Protein AF-A0A9P3IHR1-F1 (afdb_monomer_lite)

Sequence (234 aa):
MVLMEQFLARFGSWDVMPMRKFPIGPSTGELAAEKDVFLVVRVPEEGQYGFMLCYKEHNQDNVTFDPELLFPINAITRLAHAIAGAMGGQQQFDYVHVRRGDKLNATRWPHLDHDTRPEALLQKLPALIPPGSTLYIASNEGDPRFFDPLKATYTVHREDDFAALWGEGSAWEAEMRGVAAAVSVAQGTRVDFDSEMRVLVDYSLKKLARRTVETFYDLTNDPKDGVVLPEGKQ

pLDDT: mean 73.26, std 23.1, range [31.41, 98.69]

Secondary structure (DSSP, 8-state):
---HHHHHTTT----------------SSTHHHHEEEEEEEEEEETTEEEEEEEEEETT-SSPEEEEEEEEEHHHHHHHHHHHHHHTTSTTSSEEEEE--GGG--TTT-TTHHHHTSHHHHHHHHHHHS-TT-EEEEEE--S-TTTTGGGGGTSEEE-GGGGHHHHSTTSHHHHHHHHHHHHTT--TT------HHHHHHHHHHHHHHSS-EEEIIIII-SS-TT-PPPPTT--

Radius of gyration: 19.58 Å; chains: 1; bounding box: 52×35×52 Å

Structure (mmCIF, N/CA/C/O backbone):
data_AF-A0A9P3IHR1-F1
#
_entry.id   AF-A0A9P3IHR1-F1
#
loop_
_atom_site.group_PDB
_atom_site.id
_atom_site.type_symbol
_atom_site.label_atom_id
_atom_site.label_alt_id
_atom_site.label_comp_id
_atom_site.label_asym_id
_atom_site.label_entity_id
_atom_site.label_seq_id
_atom_site.pdbx_PDB_ins_code
_atom_site.Cartn_x
_atom_site.Cartn_y
_atom_site.Cartn_z
_atom_site.occupancy
_atom_site.B_iso_or_equiv
_atom_site.auth_seq_id
_atom_site.auth_comp_id
_atom_site.auth_asym_id
_atom_site.auth_atom_id
_atom_site.pdbx_PDB_model_num
ATOM 1 N N . MET A 1 1 ? 33.681 6.223 -9.715 1.00 38.25 1 MET A N 1
ATOM 2 C CA . MET A 1 1 ? 32.936 7.195 -8.892 1.00 38.25 1 MET A CA 1
ATOM 3 C C . MET A 1 1 ? 32.794 8.472 -9.710 1.00 38.25 1 MET A C 1
ATOM 5 O O . MET A 1 1 ? 33.796 9.134 -9.945 1.00 38.25 1 MET A O 1
ATOM 9 N N . VAL A 1 2 ? 31.612 8.734 -10.270 1.00 38.84 2 VAL A N 1
ATOM 10 C CA . VAL A 1 2 ? 31.346 9.943 -11.072 1.00 38.84 2 VAL A CA 1
ATOM 11 C C . VAL A 1 2 ? 30.627 10.933 -10.161 1.00 38.84 2 VAL A C 1
ATOM 13 O O . VAL A 1 2 ? 29.663 10.552 -9.505 1.00 38.84 2 VAL A O 1
ATOM 16 N N . LEU A 1 3 ? 31.114 12.172 -10.077 1.00 44.66 3 LEU A N 1
ATOM 17 C CA . LEU A 1 3 ? 30.463 13.233 -9.302 1.00 44.66 3 LEU A CA 1
ATOM 18 C C . LEU A 1 3 ? 29.063 13.502 -9.869 1.00 44.66 3 LEU A C 1
ATOM 20 O O . LEU A 1 3 ? 28.898 13.512 -11.089 1.00 44.66 3 LEU A O 1
ATOM 24 N N . MET A 1 4 ? 28.076 13.759 -9.003 1.00 42.03 4 MET A N 1
ATOM 25 C CA . MET A 1 4 ? 26.691 14.033 -9.411 1.00 42.03 4 MET A CA 1
ATOM 26 C C . MET A 1 4 ? 26.637 15.107 -10.506 1.00 42.03 4 MET A C 1
ATOM 28 O O . MET A 1 4 ? 26.021 14.890 -11.538 1.00 42.03 4 MET A O 1
ATOM 32 N N . GLU A 1 5 ? 27.405 16.188 -10.383 1.00 45.66 5 GLU A N 1
ATOM 33 C CA . GLU A 1 5 ? 27.502 17.229 -11.417 1.00 45.66 5 GLU A CA 1
ATOM 34 C C . GLU A 1 5 ? 28.020 16.715 -12.777 1.00 45.66 5 GLU A C 1
ATOM 36 O O . GLU A 1 5 ? 27.497 17.098 -13.821 1.00 45.66 5 GLU A O 1
ATOM 41 N N . GLN A 1 6 ? 29.001 15.803 -12.790 1.00 45.59 6 GLN A N 1
ATOM 42 C CA . GLN A 1 6 ? 29.575 15.224 -14.015 1.00 45.59 6 GLN A CA 1
ATOM 43 C C . GLN A 1 6 ? 28.647 14.199 -14.678 1.00 45.59 6 GLN A C 1
ATOM 45 O O . GLN A 1 6 ? 28.637 14.071 -15.903 1.00 45.59 6 GLN A O 1
ATOM 50 N N . PHE A 1 7 ? 27.872 13.462 -13.881 1.00 44.16 7 PHE A N 1
ATOM 51 C CA . PHE A 1 7 ? 26.844 12.558 -14.384 1.00 44.16 7 PHE A CA 1
ATOM 52 C C . PHE A 1 7 ? 25.657 13.355 -14.939 1.00 44.16 7 PHE A C 1
ATOM 54 O O . PHE A 1 7 ? 25.282 13.163 -16.093 1.00 44.16 7 PHE A O 1
ATOM 61 N N . LEU A 1 8 ? 25.130 14.315 -14.170 1.00 45.03 8 LEU A N 1
ATOM 62 C CA . LEU A 1 8 ? 24.004 15.169 -14.562 1.00 45.03 8 LEU A CA 1
ATOM 63 C C . LEU A 1 8 ? 24.310 15.973 -15.839 1.00 45.03 8 LEU A C 1
ATOM 65 O O . LEU A 1 8 ? 23.448 16.061 -16.715 1.00 45.03 8 LEU A O 1
ATOM 69 N N . ALA A 1 9 ? 25.552 16.447 -16.010 1.00 49.62 9 ALA A N 1
ATOM 70 C CA . ALA A 1 9 ? 26.016 17.136 -17.221 1.00 49.62 9 ALA A CA 1
ATOM 71 C C . ALA A 1 9 ? 25.873 16.305 -18.512 1.00 49.62 9 ALA A C 1
ATOM 73 O O . ALA A 1 9 ? 25.839 16.865 -19.606 1.00 49.62 9 ALA A O 1
ATOM 74 N N . ARG A 1 10 ? 25.769 14.974 -18.403 1.00 41.72 10 ARG A N 1
ATOM 75 C CA . ARG A 1 10 ? 25.621 14.050 -19.536 1.00 41.72 10 ARG A CA 1
ATOM 76 C C . ARG A 1 10 ? 24.162 13.845 -19.970 1.00 41.72 10 ARG A C 1
ATOM 78 O O . ARG A 1 10 ? 23.940 13.308 -21.051 1.00 41.72 10 ARG A O 1
ATOM 85 N N . PHE A 1 11 ? 23.186 14.270 -19.157 1.00 40.28 11 PHE A N 1
ATOM 86 C CA . PHE A 1 11 ? 21.762 13.931 -19.323 1.00 40.28 11 PHE A CA 1
ATOM 87 C C . PHE A 1 11 ? 20.792 15.134 -19.359 1.00 40.28 11 PHE A C 1
ATOM 89 O O . PHE A 1 11 ? 19.578 14.924 -19.414 1.00 40.28 11 PHE A O 1
ATOM 96 N N . GLY A 1 12 ? 21.297 16.375 -19.397 1.00 46.78 12 GLY A N 1
ATOM 97 C CA . GLY A 1 12 ? 20.495 17.596 -19.598 1.00 46.78 12 GLY A CA 1
ATOM 98 C C . GLY A 1 12 ? 20.100 18.322 -18.304 1.00 46.78 12 GLY A C 1
ATOM 99 O O . GLY A 1 12 ? 20.796 18.216 -17.299 1.00 46.78 12 GLY A O 1
ATOM 100 N N . SER A 1 13 ? 19.015 19.104 -18.331 1.00 43.47 13 SER A N 1
ATOM 101 C CA . SER A 1 13 ? 18.508 19.872 -17.180 1.00 43.47 13 SER A CA 1
ATOM 102 C C . SER A 1 13 ? 17.693 18.988 -16.229 1.00 43.47 13 SER A C 1
ATOM 104 O O . SER A 1 13 ? 16.729 18.354 -16.652 1.00 43.47 13 SER A O 1
ATOM 106 N N . TRP A 1 14 ? 18.069 18.959 -14.949 1.00 45.34 14 TRP A N 1
ATOM 107 C CA . TRP A 1 14 ? 17.388 18.200 -13.896 1.00 45.34 14 TRP A CA 1
ATOM 108 C C . TRP A 1 14 ? 16.735 19.145 -12.889 1.00 45.34 14 TRP A C 1
ATOM 110 O O . TRP A 1 14 ? 17.403 20.050 -12.391 1.00 45.34 14 TRP A O 1
ATOM 120 N N . ASP A 1 15 ? 15.488 18.862 -12.515 1.00 41.25 15 ASP A N 1
ATOM 121 C CA . ASP A 1 15 ? 14.891 19.386 -11.288 1.00 41.25 15 ASP A CA 1
ATOM 122 C C . ASP A 1 15 ? 15.100 18.361 -10.172 1.00 41.25 15 ASP A C 1
ATOM 124 O O . ASP A 1 15 ? 14.439 17.322 -10.107 1.00 41.25 15 ASP A O 1
ATOM 128 N N . VAL A 1 16 ? 16.043 18.638 -9.273 1.00 40.88 16 VAL A N 1
ATOM 129 C CA . VAL A 1 16 ? 16.202 17.842 -8.055 1.00 40.88 16 VAL A CA 1
ATOM 130 C C . VAL A 1 16 ? 15.069 18.228 -7.113 1.00 40.88 16 VAL A C 1
ATOM 132 O O . VAL A 1 16 ? 15.154 19.230 -6.406 1.00 40.88 16 VAL A O 1
ATOM 135 N N . MET A 1 17 ? 13.988 17.450 -7.094 1.00 34.31 17 MET A N 1
ATOM 136 C CA . MET A 1 17 ? 12.998 17.592 -6.030 1.00 34.31 17 MET A CA 1
ATOM 137 C C . MET A 1 17 ? 13.620 17.100 -4.717 1.00 34.31 17 MET A C 1
ATOM 139 O O . MET A 1 17 ? 13.993 15.927 -4.635 1.00 34.31 17 MET A O 1
ATOM 143 N N . PRO A 1 18 ? 13.719 17.938 -3.667 1.00 31.41 18 PRO A N 1
ATOM 144 C CA . PRO A 1 18 ? 14.078 17.464 -2.343 1.00 31.41 18 PRO A CA 1
ATOM 145 C C . PRO A 1 18 ? 12.907 16.640 -1.803 1.00 31.41 18 PRO A C 1
ATOM 147 O O . PRO A 1 18 ? 12.016 17.139 -1.117 1.00 31.41 18 PRO A O 1
ATOM 150 N N . MET A 1 19 ? 12.886 15.352 -2.128 1.00 36.06 19 MET A N 1
ATOM 151 C CA . MET A 1 19 ? 12.048 14.405 -1.414 1.00 36.06 19 MET A CA 1
ATOM 152 C C . MET A 1 19 ? 12.600 14.326 0.011 1.00 36.06 19 MET A C 1
ATOM 154 O O . MET A 1 19 ? 13.752 13.947 0.228 1.00 36.06 19 MET A O 1
ATOM 158 N N . ARG A 1 20 ? 11.785 14.733 0.996 1.00 32.34 20 ARG A N 1
ATOM 159 C CA . ARG A 1 20 ? 12.029 14.425 2.414 1.00 32.34 20 ARG A CA 1
ATOM 160 C C . ARG A 1 20 ? 12.402 12.950 2.499 1.00 32.34 20 ARG A C 1
ATOM 162 O O . ARG A 1 20 ? 11.656 12.149 1.944 1.00 32.34 20 ARG A O 1
ATOM 169 N N . LYS A 1 21 ? 13.520 12.638 3.175 1.00 34.41 21 LYS A N 1
ATOM 170 C CA . LYS A 1 21 ? 14.008 11.280 3.469 1.00 34.41 21 LYS A CA 1
ATOM 171 C C . LYS A 1 21 ? 12.829 10.309 3.517 1.00 34.41 21 LYS A C 1
ATOM 173 O O . LYS A 1 21 ? 12.043 10.360 4.463 1.00 34.41 21 LYS A O 1
ATOM 178 N N . PHE A 1 22 ? 12.664 9.485 2.488 1.00 33.56 22 PHE A N 1
ATOM 179 C CA . PHE A 1 22 ? 11.789 8.335 2.621 1.00 33.56 22 PHE A CA 1
ATOM 180 C C . PHE A 1 22 ? 12.640 7.315 3.359 1.00 33.56 22 PHE A C 1
ATOM 182 O O . PHE A 1 22 ? 13.658 6.900 2.807 1.00 33.56 22 PHE A O 1
ATOM 189 N N . PRO A 1 23 ? 12.302 6.940 4.605 1.00 32.53 23 PRO A N 1
ATOM 190 C CA . PRO A 1 23 ? 12.829 5.709 5.147 1.00 32.53 23 PRO A CA 1
ATOM 191 C C . PRO A 1 23 ? 12.228 4.614 4.273 1.00 32.53 23 PRO A C 1
ATOM 193 O O . PRO A 1 23 ? 11.115 4.143 4.513 1.00 32.53 23 PRO A O 1
ATOM 196 N N . ILE A 1 24 ? 12.926 4.280 3.191 1.00 37.25 24 ILE A N 1
ATOM 197 C CA . ILE A 1 24 ? 12.781 2.980 2.568 1.00 37.25 24 ILE A CA 1
ATOM 198 C C . ILE A 1 24 ? 13.135 2.050 3.725 1.00 37.25 24 ILE A C 1
ATOM 200 O O . ILE A 1 24 ? 14.241 2.120 4.266 1.00 37.25 24 ILE A O 1
ATOM 204 N N . GLY A 1 25 ? 12.125 1.339 4.243 1.00 33.81 25 GLY A N 1
ATOM 205 C CA . GLY A 1 25 ? 12.334 0.344 5.295 1.00 33.81 25 GLY A CA 1
ATOM 206 C C . GLY A 1 25 ? 13.486 -0.571 4.888 1.00 33.81 25 GLY A C 1
ATOM 207 O O . GLY A 1 25 ? 13.779 -0.624 3.696 1.00 33.81 25 GLY A O 1
ATOM 208 N N . PRO A 1 26 ? 14.149 -1.233 5.850 1.00 32.22 26 PRO A N 1
ATOM 209 C CA . PRO A 1 26 ? 15.475 -1.803 5.651 1.00 32.22 26 PRO A CA 1
ATOM 210 C C . PRO A 1 26 ? 15.498 -2.550 4.324 1.00 32.22 26 PRO A C 1
ATOM 212 O O . PRO A 1 26 ? 14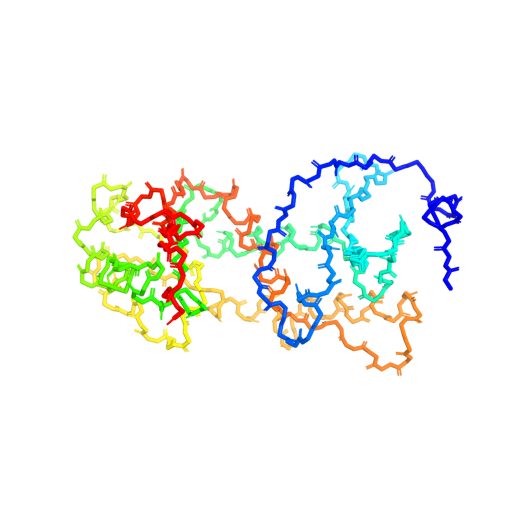.815 -3.568 4.193 1.00 32.22 26 PRO A O 1
ATOM 215 N N . SER A 1 27 ? 16.207 -1.990 3.336 1.00 35.97 27 SER A N 1
ATOM 216 C CA . SER A 1 27 ? 16.528 -2.712 2.114 1.00 35.97 27 SER A CA 1
ATOM 217 C C . SER A 1 27 ? 17.032 -4.067 2.578 1.00 35.97 27 SER A C 1
ATOM 219 O O . SER A 1 27 ? 17.797 -4.141 3.546 1.00 35.97 27 SER A O 1
ATOM 221 N N . THR A 1 28 ? 16.521 -5.141 2.002 1.00 35.09 28 THR A N 1
ATOM 222 C CA . THR A 1 28 ? 16.942 -6.488 2.367 1.00 35.09 28 THR A CA 1
ATOM 223 C C . THR A 1 28 ? 18.463 -6.580 2.222 1.00 35.09 28 THR A C 1
ATOM 225 O O . THR A 1 28 ? 18.974 -6.648 1.111 1.00 35.09 28 THR A O 1
ATOM 228 N N . GLY A 1 29 ? 19.182 -6.524 3.347 1.00 36.91 29 GLY A N 1
ATOM 229 C CA . GLY A 1 29 ? 20.645 -6.539 3.413 1.00 36.91 29 GLY A CA 1
ATOM 230 C C . GLY A 1 29 ? 21.270 -5.201 3.832 1.00 36.91 29 GLY A C 1
ATOM 231 O O . GLY A 1 29 ? 20.771 -4.136 3.488 1.00 36.91 29 GLY A O 1
ATOM 232 N N . GLU A 1 30 ? 22.363 -5.308 4.596 1.00 34.94 30 GLU A N 1
ATOM 233 C CA . GLU A 1 30 ? 23.370 -4.340 5.102 1.00 34.94 30 GLU A CA 1
ATOM 234 C C . GLU A 1 30 ? 23.362 -2.855 4.647 1.00 34.94 30 GLU A C 1
ATOM 236 O O . GLU A 1 30 ? 23.802 -1.996 5.407 1.00 34.94 30 GLU A O 1
ATOM 241 N N . LEU A 1 31 ? 22.842 -2.504 3.469 1.00 37.22 31 LEU A N 1
ATOM 242 C CA . LEU A 1 31 ? 22.836 -1.158 2.884 1.00 37.22 31 LEU A CA 1
ATOM 243 C C . LEU A 1 31 ? 22.084 -0.084 3.698 1.00 37.22 31 LEU A C 1
ATOM 245 O O . LEU A 1 31 ? 22.523 1.065 3.714 1.00 37.22 31 LEU A O 1
ATOM 249 N N . ALA A 1 32 ? 20.986 -0.411 4.389 1.00 44.12 32 ALA A N 1
ATOM 250 C CA . ALA A 1 32 ? 20.155 0.598 5.067 1.00 44.12 32 ALA A CA 1
ATOM 251 C C . ALA A 1 32 ? 20.761 1.162 6.369 1.00 44.12 32 ALA A C 1
ATOM 253 O O . ALA A 1 32 ? 20.340 2.222 6.832 1.00 44.12 32 ALA A O 1
ATOM 254 N N . ALA A 1 33 ? 21.727 0.470 6.982 1.00 46.00 33 ALA A N 1
ATOM 255 C CA . ALA A 1 33 ? 22.328 0.913 8.243 1.00 46.00 33 ALA A CA 1
ATOM 256 C C . ALA A 1 33 ? 23.398 2.005 8.046 1.00 46.00 33 ALA A C 1
ATOM 258 O O . ALA A 1 33 ? 23.648 2.790 8.961 1.00 46.00 33 ALA A O 1
ATOM 259 N N . GLU A 1 34 ? 24.003 2.080 6.855 1.00 45.50 34 GLU A N 1
ATOM 260 C CA . GLU A 1 34 ? 25.173 2.926 6.580 1.00 45.50 34 GLU A CA 1
ATOM 261 C C . GLU A 1 34 ? 24.938 3.986 5.492 1.00 45.50 34 GLU A C 1
ATOM 263 O O . GLU A 1 34 ? 25.827 4.800 5.235 1.00 45.50 34 GLU A O 1
ATOM 268 N N . LYS A 1 35 ? 23.763 4.011 4.842 1.00 48.06 35 LYS A N 1
ATOM 269 C CA . LYS A 1 35 ? 23.506 4.883 3.683 1.00 48.06 35 LYS A CA 1
ATOM 270 C C . LYS A 1 35 ? 22.175 5.638 3.783 1.00 48.06 35 LYS A C 1
ATOM 272 O O . LYS A 1 35 ? 21.130 5.056 4.048 1.00 48.06 35 LYS A O 1
ATOM 277 N N . ASP A 1 36 ? 22.209 6.942 3.513 1.00 47.75 36 ASP A N 1
ATOM 278 C CA . ASP A 1 36 ? 21.034 7.764 3.213 1.00 47.75 36 ASP A CA 1
ATOM 279 C C . ASP A 1 36 ? 20.586 7.482 1.768 1.00 47.75 36 ASP A C 1
ATOM 281 O O . ASP A 1 36 ? 21.391 7.605 0.849 1.00 47.75 36 ASP A O 1
ATOM 285 N N . VAL A 1 37 ? 19.315 7.147 1.533 1.00 48.78 37 VAL A N 1
ATOM 286 C CA . VAL A 1 37 ? 18.785 6.853 0.187 1.00 48.78 37 VAL A CA 1
ATOM 287 C C . VAL A 1 37 ? 17.933 8.019 -0.338 1.00 48.78 37 VAL A C 1
ATOM 289 O O . VAL A 1 37 ? 17.141 8.616 0.391 1.00 48.78 37 VAL A O 1
ATOM 292 N N . PHE A 1 38 ? 18.095 8.346 -1.617 1.00 46.38 38 PHE A N 1
ATOM 293 C CA . PHE A 1 38 ? 17.483 9.458 -2.341 1.00 46.38 38 PHE A CA 1
ATOM 294 C C . PHE A 1 38 ? 16.822 8.947 -3.620 1.00 46.38 38 PHE A C 1
ATOM 296 O O . PHE A 1 38 ? 17.326 8.043 -4.276 1.00 46.38 38 PHE A O 1
ATOM 303 N N . LEU A 1 39 ? 15.720 9.575 -4.015 1.00 50.09 39 LEU A N 1
ATOM 304 C CA . LEU A 1 39 ? 15.079 9.334 -5.302 1.00 50.09 39 LEU A CA 1
ATOM 305 C C . LEU A 1 39 ? 15.232 10.595 -6.149 1.00 50.09 39 LEU A C 1
ATOM 307 O O . LEU A 1 39 ? 14.675 11.637 -5.803 1.00 50.09 39 LEU A O 1
ATOM 311 N N . VAL A 1 40 ? 15.990 10.517 -7.238 1.00 49.91 40 VAL A N 1
ATOM 312 C CA . VAL A 1 40 ? 16.137 11.620 -8.190 1.00 49.91 40 VAL A CA 1
ATOM 313 C C . VAL A 1 40 ? 15.137 11.419 -9.318 1.00 49.91 40 VAL A C 1
ATOM 315 O O . VAL A 1 40 ? 15.099 10.365 -9.948 1.00 49.91 40 VAL A O 1
ATOM 318 N N . VAL A 1 41 ? 14.310 12.435 -9.563 1.00 48.03 41 VAL A N 1
ATOM 319 C CA . VAL A 1 41 ? 13.302 12.418 -10.625 1.00 48.03 41 VAL A CA 1
ATOM 320 C C . VAL A 1 41 ? 13.838 13.191 -11.828 1.00 48.03 41 VAL A C 1
ATOM 322 O O . VAL A 1 41 ? 14.150 14.372 -11.716 1.00 48.03 41 VAL A O 1
ATOM 325 N N . ARG A 1 42 ? 13.941 12.549 -12.990 1.00 49.69 42 ARG A N 1
ATOM 326 C CA . ARG A 1 42 ? 14.151 13.220 -14.277 1.00 49.69 42 ARG A CA 1
ATOM 327 C C . ARG A 1 42 ? 12.790 13.606 -14.846 1.00 49.69 42 ARG A C 1
ATOM 329 O O . ARG A 1 42 ? 11.927 12.740 -14.909 1.00 49.69 42 ARG A O 1
ATOM 336 N N . VAL A 1 43 ? 12.620 14.833 -15.335 1.00 46.44 43 VAL A N 1
ATOM 337 C CA . VAL A 1 43 ? 11.466 15.235 -16.164 1.00 46.44 43 VAL A CA 1
ATOM 338 C C . VAL A 1 43 ? 11.986 15.603 -17.555 1.00 46.44 43 VAL A C 1
ATOM 340 O O . VAL A 1 43 ? 12.377 16.746 -17.763 1.00 46.44 43 VAL A O 1
ATOM 343 N N . PRO A 1 44 ? 12.124 14.644 -18.489 1.00 41.97 44 PRO A N 1
ATOM 344 C CA . PRO A 1 44 ? 12.665 14.945 -19.811 1.00 41.97 44 PRO A CA 1
ATOM 345 C C . PRO A 1 44 ? 11.822 15.921 -20.640 1.00 41.97 44 PRO A C 1
ATOM 347 O O . PRO A 1 44 ? 12.418 16.705 -21.364 1.00 41.97 44 PRO A O 1
ATOM 350 N N . GLU A 1 45 ? 10.489 15.873 -20.542 1.00 44.97 45 GLU A N 1
ATOM 351 C CA . GLU A 1 45 ? 9.511 16.693 -21.284 1.00 44.97 45 GLU A CA 1
ATOM 352 C C . GLU A 1 45 ? 8.105 16.468 -20.678 1.00 44.97 45 GLU A C 1
ATOM 354 O O . GLU A 1 45 ? 7.922 15.509 -19.920 1.00 44.97 45 GLU A O 1
ATOM 359 N N . GLU A 1 46 ? 7.118 17.331 -20.977 1.00 40.47 46 GLU A N 1
ATOM 360 C CA . GLU A 1 46 ? 5.761 17.263 -20.397 1.00 40.47 46 GLU A CA 1
ATOM 361 C C . GLU A 1 46 ? 5.193 15.830 -20.391 1.00 40.47 46 GLU A C 1
ATOM 363 O O . GLU A 1 46 ? 4.936 15.221 -21.428 1.00 40.47 46 GLU A O 1
ATOM 368 N N . GLY A 1 47 ? 4.993 15.286 -19.187 1.00 40.75 47 GLY A N 1
ATOM 369 C CA . GLY A 1 47 ? 4.354 13.987 -18.972 1.00 40.75 47 GLY A CA 1
ATOM 370 C C . GLY A 1 47 ? 5.281 12.767 -18.976 1.00 40.75 47 GLY A C 1
ATOM 371 O O . GLY A 1 47 ? 4.798 11.666 -18.720 1.00 40.75 47 GLY A O 1
ATOM 372 N N . GLN A 1 48 ? 6.587 12.920 -19.210 1.00 44.09 48 GLN A N 1
ATOM 373 C CA . GLN A 1 48 ? 7.556 11.839 -19.024 1.00 44.09 48 GLN A CA 1
ATOM 374 C C . GLN A 1 48 ? 8.384 12.092 -17.768 1.00 44.09 48 GLN A C 1
ATOM 376 O O . GLN A 1 48 ? 8.961 13.165 -17.621 1.00 44.09 48 GLN A O 1
ATOM 381 N N . TYR A 1 49 ? 8.482 1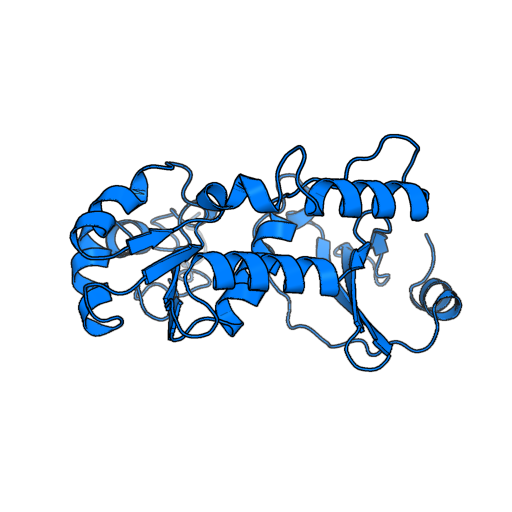1.095 -16.885 1.00 46.66 49 TYR A N 1
ATOM 382 C CA . TYR A 1 49 ? 9.422 11.139 -15.765 1.00 46.66 49 TYR A CA 1
ATOM 383 C C . TYR A 1 49 ? 10.277 9.858 -15.686 1.00 46.66 49 TYR A C 1
ATOM 385 O O . TYR A 1 49 ? 9.904 8.787 -16.168 1.00 46.66 49 TYR A O 1
ATOM 393 N N . GLY A 1 50 ? 11.463 9.955 -15.102 1.00 52.00 50 GLY A N 1
ATOM 394 C CA . GLY A 1 50 ? 12.309 8.817 -14.743 1.00 52.00 50 GLY A CA 1
ATOM 395 C C . GLY A 1 50 ? 12.677 8.923 -13.275 1.00 52.00 50 GLY A C 1
ATOM 396 O O . GLY A 1 50 ? 12.851 10.030 -12.782 1.00 52.00 50 GLY A O 1
ATOM 397 N N . PHE A 1 51 ? 12.777 7.806 -12.574 1.00 53.34 51 PHE A N 1
ATOM 398 C CA . PHE A 1 51 ? 13.310 7.766 -11.223 1.00 53.34 51 PHE A CA 1
ATOM 399 C C . PHE A 1 51 ? 14.676 7.119 -11.228 1.00 53.34 51 PHE A C 1
ATOM 401 O O . PHE A 1 51 ? 14.952 6.214 -12.008 1.00 53.34 51 PHE A O 1
ATOM 408 N N . MET A 1 52 ? 15.517 7.591 -10.332 1.00 56.56 52 MET A N 1
ATOM 409 C CA . MET A 1 52 ? 16.855 7.091 -10.153 1.00 56.56 52 MET A CA 1
ATOM 410 C C . MET A 1 52 ? 17.102 6.992 -8.663 1.00 56.56 52 MET A C 1
ATOM 412 O O . MET A 1 52 ? 17.021 8.003 -7.958 1.00 56.56 52 MET A O 1
ATOM 416 N N . LEU A 1 53 ? 17.344 5.778 -8.176 1.00 55.03 53 LEU A N 1
ATOM 417 C CA . LEU A 1 53 ? 17.768 5.617 -6.797 1.00 55.03 53 LEU A CA 1
ATOM 418 C C . LEU A 1 53 ? 19.218 6.092 -6.683 1.00 55.03 53 LEU A C 1
ATOM 420 O O . LEU A 1 53 ? 20.112 5.665 -7.413 1.00 55.03 53 LEU A O 1
ATOM 424 N N . CYS A 1 54 ? 19.438 7.004 -5.757 1.00 57.03 54 CYS A N 1
ATOM 425 C CA . CYS A 1 54 ? 20.748 7.474 -5.364 1.00 57.03 54 CYS A CA 1
ATOM 426 C C . CYS A 1 54 ? 20.933 7.161 -3.884 1.00 57.03 54 CYS A C 1
ATOM 428 O O . CYS A 1 54 ? 19.970 7.126 -3.127 1.00 57.03 54 CYS A O 1
ATOM 430 N N . TYR A 1 55 ? 22.160 6.974 -3.430 1.00 53.44 55 TYR A N 1
ATOM 431 C CA . TYR A 1 55 ? 22.450 6.814 -2.012 1.00 53.44 55 TYR A CA 1
ATOM 432 C C . TYR A 1 55 ? 23.709 7.590 -1.632 1.00 53.44 55 TYR A C 1
ATOM 434 O O . TYR A 1 55 ? 24.600 7.816 -2.446 1.00 53.44 55 TYR A O 1
ATOM 442 N N . LYS A 1 56 ? 23.790 8.024 -0.381 1.00 53.09 56 LYS A N 1
ATOM 443 C CA . LYS A 1 56 ? 24.936 8.712 0.211 1.00 53.09 56 LYS A CA 1
ATOM 444 C C . LYS A 1 56 ? 25.366 7.911 1.426 1.00 53.09 56 LYS A C 1
ATOM 446 O O . LYS A 1 56 ? 24.574 7.715 2.338 1.00 53.09 56 LYS A O 1
ATOM 451 N N . GLU A 1 57 ? 26.602 7.438 1.444 1.00 58.19 57 GLU A N 1
ATOM 452 C CA . GLU A 1 57 ? 27.152 6.791 2.636 1.00 58.19 57 GLU A CA 1
ATOM 453 C C . GLU A 1 57 ? 27.284 7.815 3.773 1.00 58.19 57 GLU A C 1
ATOM 455 O O . GLU A 1 57 ? 27.714 8.953 3.560 1.00 58.19 57 GLU A O 1
ATOM 460 N N . HIS A 1 58 ? 26.904 7.421 4.989 1.00 48.41 58 HIS A N 1
ATOM 461 C CA . HIS A 1 58 ? 27.104 8.222 6.193 1.00 48.41 58 HIS A CA 1
ATOM 462 C C . HIS A 1 58 ? 28.625 8.406 6.342 1.00 48.41 58 HIS A C 1
ATOM 464 O O . HIS A 1 58 ? 29.332 7.423 6.542 1.00 48.41 58 HIS A O 1
ATOM 470 N N . ASN A 1 59 ? 29.123 9.642 6.195 1.00 51.09 59 ASN A N 1
ATOM 471 C CA . ASN A 1 59 ? 30.543 10.071 6.137 1.00 51.09 59 ASN A CA 1
ATOM 472 C C . ASN A 1 59 ? 31.130 10.367 4.745 1.00 51.09 59 ASN A C 1
ATOM 474 O O . ASN A 1 59 ? 32.302 10.735 4.657 1.00 51.09 59 ASN A O 1
ATOM 478 N N . GLN A 1 60 ? 30.357 10.280 3.664 1.00 53.47 60 GLN A N 1
ATOM 479 C CA . GLN A 1 60 ? 30.781 10.792 2.357 1.00 53.47 60 GLN A CA 1
ATOM 480 C C . GLN A 1 60 ? 29.908 11.965 1.957 1.00 53.47 60 GLN A C 1
ATOM 482 O O . GLN A 1 60 ? 28.696 11.852 2.030 1.00 53.47 60 GLN A O 1
ATOM 487 N N . ASP A 1 61 ? 30.486 13.070 1.482 1.00 53.38 61 ASP A N 1
ATOM 488 C CA . ASP A 1 61 ? 29.700 14.198 0.956 1.00 53.38 61 ASP A CA 1
ATOM 489 C C . ASP A 1 61 ? 29.103 13.927 -0.429 1.00 53.38 61 ASP A C 1
ATOM 491 O O . ASP A 1 61 ? 28.145 14.586 -0.838 1.00 53.38 61 ASP A O 1
ATOM 495 N N . ASN A 1 62 ? 29.621 12.911 -1.118 1.00 51.72 62 ASN A N 1
ATOM 496 C CA . ASN A 1 62 ? 29.224 12.556 -2.468 1.00 51.72 62 ASN A CA 1
ATOM 497 C C . ASN A 1 62 ? 27.995 11.642 -2.470 1.00 51.72 62 ASN A C 1
ATOM 499 O O . ASN A 1 62 ? 27.944 10.631 -1.774 1.00 51.72 62 ASN A O 1
ATOM 503 N N . VAL A 1 63 ? 27.024 11.983 -3.312 1.00 53.47 63 VAL A N 1
ATOM 504 C CA . VAL A 1 63 ? 25.904 11.104 -3.649 1.00 53.47 63 VAL A CA 1
ATOM 505 C C . VAL A 1 63 ? 26.379 10.124 -4.716 1.00 53.47 63 VAL A C 1
ATOM 507 O O . VAL A 1 63 ? 26.850 10.536 -5.777 1.00 53.47 63 VAL A O 1
ATOM 510 N N . THR A 1 64 ? 26.261 8.835 -4.424 1.00 54.25 64 THR A N 1
ATOM 511 C CA . THR A 1 64 ? 26.482 7.764 -5.390 1.00 54.25 64 THR A CA 1
ATOM 512 C C . THR A 1 64 ? 25.167 7.449 -6.086 1.00 54.25 64 THR A C 1
ATOM 514 O O . THR A 1 64 ? 24.103 7.389 -5.473 1.00 54.25 64 THR A O 1
ATOM 517 N N . PHE A 1 65 ? 25.254 7.289 -7.396 1.00 55.66 65 PHE A N 1
ATOM 518 C CA . PHE A 1 65 ? 24.152 6.878 -8.246 1.00 55.66 65 PHE A CA 1
ATOM 519 C C . PHE A 1 65 ? 24.303 5.397 -8.560 1.00 55.66 65 PHE A C 1
ATOM 521 O O . PHE A 1 65 ? 25.416 4.949 -8.850 1.00 55.66 65 PHE A O 1
ATOM 528 N N . ASP A 1 66 ? 23.179 4.688 -8.548 1.00 51.88 66 ASP A N 1
ATOM 529 C CA . ASP A 1 66 ? 23.107 3.336 -9.067 1.00 51.88 66 ASP A CA 1
ATOM 530 C C . ASP A 1 66 ? 22.434 3.319 -10.458 1.00 51.88 66 ASP A C 1
ATOM 532 O O . ASP A 1 66 ? 21.208 3.445 -10.553 1.00 51.88 66 ASP A O 1
ATOM 536 N N . PRO A 1 67 ? 23.208 3.193 -11.556 1.00 47.59 67 PRO A N 1
ATOM 537 C CA . PRO A 1 67 ? 22.662 3.048 -12.905 1.00 47.59 67 PRO A CA 1
ATOM 538 C C . PRO A 1 67 ? 21.801 1.826 -13.113 1.00 47.59 67 PRO A C 1
ATOM 540 O O . PRO A 1 67 ? 20.977 1.840 -14.027 1.00 47.59 67 PRO A O 1
ATOM 543 N N . GLU A 1 68 ? 21.948 0.812 -12.270 1.00 45.38 68 GLU A N 1
ATOM 544 C CA . GLU A 1 68 ? 21.104 -0.374 -12.318 1.00 45.38 68 GLU A CA 1
ATOM 545 C C . GLU A 1 68 ? 19.682 -0.067 -11.821 1.00 45.38 68 GLU A C 1
ATOM 547 O O . GLU A 1 68 ? 18.749 -0.803 -12.134 1.00 45.38 68 GLU A O 1
ATOM 552 N N . LEU A 1 69 ? 19.495 1.068 -11.132 1.00 50.66 69 LEU A N 1
ATOM 553 C CA . LEU A 1 69 ? 18.235 1.501 -10.527 1.00 50.66 69 LEU A CA 1
ATOM 554 C C . LEU A 1 69 ? 17.598 2.712 -11.233 1.00 50.66 69 LEU A C 1
ATOM 556 O O . LEU A 1 69 ? 16.826 3.472 -10.634 1.00 50.66 69 LEU A O 1
ATOM 560 N N . LEU A 1 70 ? 17.939 2.927 -12.509 1.00 51.00 70 LEU A N 1
ATOM 561 C CA . LEU A 1 70 ? 17.264 3.900 -13.365 1.00 51.00 70 LEU A CA 1
ATOM 562 C C . LEU A 1 70 ? 15.976 3.289 -13.930 1.00 51.00 70 LEU A C 1
ATOM 564 O O . LEU A 1 70 ? 16.018 2.405 -14.785 1.00 51.00 70 LEU A O 1
ATOM 568 N N . PHE A 1 71 ? 14.825 3.817 -13.518 1.00 57.53 71 PHE A N 1
ATOM 569 C CA . PHE A 1 71 ? 13.521 3.268 -13.885 1.00 57.53 71 PHE A CA 1
ATOM 570 C C . PHE A 1 71 ? 12.597 4.308 -14.533 1.00 57.53 71 PHE A C 1
ATOM 572 O O . PHE A 1 71 ? 12.494 5.442 -14.055 1.00 57.53 71 PHE A O 1
ATOM 579 N N . PRO A 1 72 ? 11.873 3.960 -15.611 1.00 59.50 72 PRO A N 1
ATOM 580 C CA . PRO A 1 72 ? 10.912 4.875 -16.220 1.00 59.50 72 PRO A CA 1
ATOM 581 C C . PRO A 1 72 ? 9.650 5.028 -15.346 1.00 59.50 72 PRO A C 1
ATOM 583 O O . PRO A 1 72 ? 8.936 4.053 -15.110 1.00 59.50 72 PRO A O 1
ATOM 586 N N . ILE A 1 73 ? 9.291 6.259 -14.933 1.00 61.41 73 ILE A N 1
ATOM 587 C CA . ILE A 1 73 ? 8.044 6.517 -14.170 1.00 61.41 73 ILE A CA 1
ATOM 588 C C . ILE A 1 73 ? 6.827 6.051 -14.943 1.00 61.41 73 ILE A C 1
ATOM 590 O O . ILE A 1 73 ? 5.825 5.654 -14.357 1.00 61.41 73 ILE A O 1
ATOM 594 N N . ASN A 1 74 ? 6.896 6.186 -16.271 1.00 66.69 74 ASN A N 1
ATOM 595 C CA . ASN A 1 74 ? 5.764 5.944 -17.143 1.00 66.69 74 ASN A CA 1
ATOM 596 C C . ASN A 1 74 ? 5.376 4.485 -17.031 1.00 66.69 74 ASN A C 1
ATOM 598 O O . ASN A 1 74 ? 4.201 4.155 -17.068 1.00 66.69 74 ASN A O 1
ATOM 602 N N . ALA A 1 75 ? 6.371 3.633 -16.829 1.00 75.69 75 ALA A N 1
ATOM 603 C CA . ALA A 1 75 ? 6.166 2.240 -16.597 1.00 75.69 75 ALA A CA 1
ATOM 604 C C . ALA A 1 75 ? 5.444 2.051 -15.236 1.00 75.69 75 ALA A C 1
ATOM 606 O O . ALA A 1 75 ? 4.325 1.537 -15.229 1.00 75.69 75 ALA A O 1
ATOM 607 N N . ILE A 1 76 ? 5.981 2.541 -14.112 1.00 78.25 76 ILE A N 1
ATOM 608 C CA . ILE A 1 76 ? 5.345 2.365 -12.785 1.00 78.25 76 ILE A CA 1
ATOM 609 C C . ILE A 1 76 ? 3.922 2.929 -12.762 1.00 78.25 76 ILE A C 1
ATOM 611 O O . ILE A 1 76 ? 2.991 2.310 -12.251 1.00 78.25 76 ILE A O 1
ATOM 615 N N . THR A 1 77 ? 3.742 4.092 -13.381 1.00 77.00 77 THR A N 1
ATOM 616 C CA . THR A 1 77 ? 2.449 4.762 -13.508 1.00 77.00 77 THR A CA 1
ATOM 617 C C . THR A 1 77 ? 1.494 3.932 -14.356 1.00 77.00 77 THR A C 1
ATOM 619 O O . THR A 1 77 ? 0.357 3.724 -13.947 1.00 77.00 77 THR A O 1
ATOM 622 N N . ARG A 1 78 ? 1.930 3.396 -15.505 1.00 86.62 78 ARG A N 1
ATOM 623 C CA . ARG A 1 78 ? 1.101 2.502 -16.328 1.00 86.62 78 ARG A CA 1
ATOM 624 C C . ARG A 1 78 ? 0.712 1.242 -15.570 1.00 86.62 78 ARG A C 1
ATOM 626 O O . ARG A 1 78 ? -0.447 0.855 -15.651 1.00 86.62 78 ARG A O 1
ATOM 633 N N . LEU A 1 79 ? 1.634 0.639 -14.820 1.00 90.44 79 LEU A N 1
ATOM 634 C CA . LEU A 1 79 ? 1.343 -0.534 -14.001 1.00 90.44 79 LEU A CA 1
ATOM 635 C C . LEU A 1 79 ? 0.304 -0.205 -12.921 1.00 90.44 79 LEU A C 1
ATOM 637 O O . LEU A 1 79 ? -0.712 -0.889 -12.827 1.00 90.44 79 LEU A O 1
ATOM 641 N N . ALA A 1 80 ? 0.481 0.891 -12.181 1.00 90.94 80 ALA A N 1
ATOM 642 C CA . ALA A 1 80 ? -0.497 1.348 -11.193 1.00 90.94 80 ALA A CA 1
ATOM 643 C C . ALA A 1 80 ? -1.867 1.656 -11.826 1.00 90.94 80 ALA A C 1
ATOM 645 O O . ALA A 1 80 ? -2.902 1.296 -11.271 1.00 90.94 80 ALA A O 1
ATOM 646 N N . HIS A 1 81 ? -1.899 2.271 -13.010 1.00 91.50 81 HIS A N 1
ATOM 647 C CA . HIS A 1 81 ? -3.135 2.506 -13.758 1.00 91.50 81 HIS A CA 1
ATOM 648 C C . HIS A 1 81 ? -3.783 1.207 -14.254 1.00 91.50 81 HIS A C 1
ATOM 650 O O . HIS A 1 81 ? -5.008 1.108 -14.241 1.00 91.50 81 HIS A O 1
ATOM 656 N N . ALA A 1 82 ? -2.996 0.214 -14.669 1.00 95.88 82 ALA A N 1
ATOM 657 C CA . ALA A 1 82 ? -3.497 -1.095 -15.074 1.00 95.88 82 ALA A CA 1
ATOM 658 C C . ALA A 1 82 ? -4.097 -1.854 -13.881 1.00 95.88 82 ALA A C 1
ATOM 660 O O . ALA A 1 82 ? -5.204 -2.378 -13.991 1.00 95.88 82 ALA A O 1
ATOM 661 N N . ILE A 1 83 ? -3.425 -1.831 -12.725 1.00 97.25 83 ILE A N 1
ATOM 662 C CA . ILE A 1 83 ? -3.931 -2.392 -11.464 1.00 97.25 83 ILE A CA 1
ATOM 663 C C . ILE A 1 83 ? -5.223 -1.677 -11.042 1.00 97.25 83 ILE A C 1
ATOM 665 O O . ILE A 1 83 ? -6.237 -2.323 -10.785 1.00 97.25 83 ILE A O 1
ATOM 669 N N . ALA A 1 84 ? -5.238 -0.340 -11.046 1.00 96.69 84 ALA A N 1
ATOM 670 C CA . ALA A 1 84 ? -6.446 0.432 -10.763 1.00 96.69 84 ALA A CA 1
ATOM 671 C C . ALA A 1 84 ? -7.580 0.090 -11.743 1.00 96.69 84 ALA A C 1
ATOM 673 O O . ALA A 1 84 ? -8.718 -0.086 -11.322 1.00 96.69 84 ALA A O 1
ATOM 674 N N . GLY A 1 85 ? -7.276 -0.054 -13.037 1.00 97.44 85 GLY A N 1
ATOM 675 C CA . GLY A 1 85 ? -8.226 -0.476 -14.066 1.00 97.44 85 GLY A CA 1
ATOM 676 C C . GLY A 1 85 ? -8.823 -1.858 -13.799 1.00 97.44 85 GLY A C 1
ATOM 677 O O . GLY A 1 85 ? -10.036 -2.025 -13.918 1.00 97.44 85 GLY A O 1
ATOM 678 N N . ALA A 1 86 ? -8.007 -2.819 -13.358 1.00 97.44 86 ALA A N 1
ATOM 679 C CA . ALA A 1 86 ? -8.469 -4.144 -12.947 1.00 97.44 86 ALA A CA 1
ATOM 680 C C . ALA A 1 86 ? -9.396 -4.096 -11.715 1.00 97.44 86 ALA A C 1
ATOM 682 O O . ALA A 1 86 ? -10.279 -4.937 -11.580 1.00 97.44 86 ALA A O 1
ATOM 683 N N . MET A 1 87 ? -9.256 -3.072 -10.867 1.00 97.75 87 MET A N 1
ATOM 684 C CA . MET A 1 87 ? -10.151 -2.783 -9.736 1.00 97.75 87 MET A CA 1
ATOM 685 C C . MET A 1 87 ? -11.336 -1.863 -10.095 1.00 97.75 87 MET A C 1
ATOM 687 O O . MET A 1 87 ? -12.019 -1.356 -9.206 1.00 97.75 87 MET A O 1
ATOM 691 N N . GLY A 1 88 ? -11.602 -1.632 -11.384 1.00 96.31 88 GLY A N 1
ATOM 692 C CA . GLY A 1 88 ? -12.731 -0.827 -11.867 1.00 96.31 88 GLY A CA 1
ATOM 693 C C . GLY A 1 88 ? -12.398 0.628 -12.214 1.00 96.31 88 GLY A C 1
ATOM 694 O O . GLY A 1 88 ? -13.264 1.339 -12.720 1.00 96.31 88 GLY A O 1
ATOM 695 N N . GLY A 1 89 ? -11.157 1.069 -11.999 1.00 94.56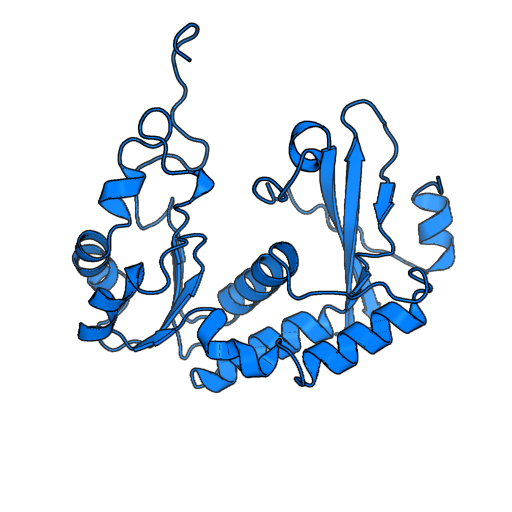 89 GLY A N 1
ATOM 696 C CA . GLY A 1 89 ? -10.639 2.377 -12.401 1.00 94.56 89 GLY A CA 1
ATOM 697 C C . GLY A 1 89 ? -10.169 3.262 -11.243 1.00 94.56 89 GLY A C 1
ATOM 698 O O . GLY A 1 89 ? -10.159 2.881 -10.072 1.00 94.56 89 GLY A O 1
ATOM 699 N N . GLN A 1 90 ? -9.765 4.488 -11.583 1.00 93.25 90 GLN A N 1
ATOM 700 C CA . GLN A 1 90 ? -9.397 5.505 -10.595 1.00 93.25 90 GLN A CA 1
ATOM 701 C C . GLN A 1 90 ? -10.599 5.843 -9.708 1.00 93.25 90 GLN A C 1
ATOM 703 O O . GLN A 1 90 ? -11.724 5.923 -10.194 1.00 93.25 90 GLN A O 1
ATOM 708 N N . GLN A 1 91 ? -10.358 6.078 -8.418 1.00 94.19 91 GLN A N 1
ATOM 709 C CA . GLN A 1 91 ? -11.383 6.416 -7.424 1.00 94.19 91 GLN A CA 1
ATOM 710 C C . GLN A 1 91 ? -12.472 5.338 -7.225 1.00 94.19 91 GLN A C 1
ATOM 712 O O . GLN A 1 91 ? -13.477 5.604 -6.566 1.00 94.19 91 GLN A O 1
ATOM 717 N N . GLN A 1 92 ? -12.274 4.119 -7.743 1.00 98.06 92 GLN A N 1
ATOM 718 C CA . GLN A 1 92 ? -13.214 2.995 -7.594 1.00 98.06 92 GLN A CA 1
ATOM 719 C C . GLN A 1 92 ? -12.789 1.974 -6.534 1.00 98.06 92 GLN A C 1
ATOM 721 O O . GLN A 1 92 ? -13.513 1.024 -6.248 1.00 98.06 92 GLN A O 1
ATOM 726 N N . PHE A 1 93 ? -11.644 2.211 -5.902 1.00 98.56 93 PHE A N 1
ATOM 727 C CA . PHE A 1 93 ? -11.130 1.443 -4.780 1.00 98.56 93 PHE A CA 1
ATOM 728 C C . PHE A 1 93 ? -10.631 2.394 -3.689 1.00 98.56 93 PHE A C 1
ATOM 730 O O . PHE A 1 93 ? -10.311 3.559 -3.956 1.00 98.56 93 PHE A O 1
ATOM 737 N N . ASP A 1 94 ? -10.559 1.902 -2.460 1.00 98.62 94 ASP A N 1
ATOM 738 C CA . ASP A 1 94 ? -9.910 2.582 -1.345 1.00 98.62 94 ASP A CA 1
ATOM 739 C C . ASP A 1 94 ? -8.570 1.883 -1.044 1.00 98.62 94 ASP A C 1
ATOM 741 O O . ASP A 1 94 ? -8.442 0.661 -1.142 1.00 98.62 94 ASP A O 1
ATOM 745 N N . TYR A 1 95 ? -7.546 2.668 -0.717 1.00 98.31 95 TYR A N 1
ATOM 746 C CA . TYR A 1 95 ? -6.198 2.183 -0.436 1.00 98.31 95 TYR A CA 1
ATOM 747 C C . TYR A 1 95 ? -5.995 2.077 1.073 1.00 98.31 95 TYR A C 1
ATOM 749 O O . TYR A 1 95 ? -6.220 3.046 1.801 1.00 98.31 95 TYR A O 1
ATOM 757 N N . VAL A 1 96 ? -5.541 0.918 1.541 1.00 98.38 96 VAL A N 1
ATOM 758 C CA . VAL A 1 96 ? -5.258 0.663 2.954 1.00 98.38 96 VAL A CA 1
ATOM 759 C C . VAL A 1 96 ? -3.815 0.202 3.083 1.00 98.38 96 VAL A C 1
ATOM 761 O O . VAL A 1 96 ? -3.447 -0.855 2.580 1.00 98.38 96 VAL A O 1
ATOM 764 N N . HIS A 1 97 ? -2.991 0.978 3.777 1.00 96.56 97 HIS A N 1
ATOM 765 C CA . HIS A 1 97 ? -1.623 0.579 4.078 1.00 96.56 97 HIS A CA 1
ATOM 766 C C . HIS A 1 97 ? -1.517 0.055 5.510 1.00 96.56 97 HIS A C 1
ATOM 768 O O . HIS A 1 97 ? -1.789 0.768 6.483 1.00 96.56 97 HIS A O 1
ATOM 774 N N . VAL A 1 98 ? -1.100 -1.207 5.620 1.00 96.50 98 VAL A N 1
ATOM 775 C CA . VAL A 1 98 ? -0.950 -1.955 6.871 1.00 96.50 98 VAL A CA 1
ATOM 776 C C . VAL A 1 98 ? 0.514 -2.370 7.038 1.00 96.50 98 VAL A C 1
ATOM 778 O O . VAL A 1 98 ? 0.951 -3.396 6.517 1.00 96.50 98 VAL A O 1
ATOM 781 N N . ARG A 1 99 ? 1.292 -1.575 7.776 1.00 92.44 99 ARG A N 1
ATOM 782 C CA . ARG A 1 99 ? 2.696 -1.846 8.097 1.00 92.44 99 ARG A CA 1
ATOM 783 C C . ARG A 1 99 ? 2.779 -2.725 9.341 1.00 92.44 99 ARG A C 1
ATOM 785 O O . ARG A 1 99 ? 2.458 -2.271 10.435 1.00 92.44 99 ARG A O 1
ATOM 792 N N . ARG A 1 100 ? 3.233 -3.966 9.168 1.00 90.56 100 ARG A N 1
ATOM 793 C CA . ARG A 1 100 ? 3.383 -4.959 10.239 1.00 90.56 100 ARG A CA 1
ATOM 794 C C . ARG A 1 100 ? 4.813 -5.469 10.308 1.00 90.56 100 ARG A C 1
ATOM 796 O O . ARG A 1 100 ? 5.548 -4.955 11.137 1.00 90.56 100 ARG A O 1
ATOM 803 N N . GLY A 1 101 ? 5.194 -6.407 9.434 1.00 84.56 101 GLY A N 1
ATOM 804 C CA . GLY A 1 101 ? 6.459 -7.165 9.418 1.00 84.56 101 GLY A CA 1
ATOM 805 C C . GLY A 1 101 ? 7.577 -6.646 10.333 1.00 84.56 101 GLY A C 1
ATOM 806 O O . GLY A 1 101 ? 7.685 -7.045 11.487 1.00 84.56 101 GLY A O 1
ATOM 807 N N . ASP A 1 102 ? 8.387 -5.715 9.833 1.00 81.44 102 ASP A N 1
ATOM 808 C CA . ASP A 1 102 ? 9.542 -5.112 10.524 1.00 81.44 102 ASP A CA 1
ATOM 809 C C . ASP A 1 102 ? 9.216 -4.282 11.782 1.00 81.44 102 ASP A C 1
ATOM 811 O O . ASP A 1 102 ? 10.113 -3.956 12.559 1.00 81.44 102 ASP A O 1
ATOM 815 N N . LYS A 1 103 ? 7.952 -3.908 11.988 1.00 84.00 103 LYS A N 1
ATOM 816 C CA . LYS A 1 103 ? 7.489 -3.062 13.094 1.00 84.00 103 LYS A CA 1
ATOM 817 C C . LYS A 1 103 ? 6.705 -3.815 14.168 1.00 84.00 103 LYS A C 1
ATOM 819 O O . LYS A 1 103 ? 6.283 -3.184 15.134 1.00 84.00 103 LYS A O 1
ATOM 824 N N . LEU A 1 104 ? 6.555 -5.139 14.074 1.00 88.69 104 LEU A N 1
ATOM 825 C CA . LEU A 1 104 ? 5.983 -5.964 15.148 1.00 88.69 104 LEU A CA 1
ATOM 826 C C . LEU A 1 104 ? 6.955 -6.080 16.339 1.00 88.69 104 LEU A C 1
ATOM 828 O O . LEU A 1 104 ? 7.525 -7.130 16.620 1.00 88.69 104 LEU A O 1
ATOM 832 N N . ASN A 1 105 ? 7.151 -4.969 17.046 1.00 88.94 105 ASN A N 1
ATOM 833 C CA . ASN A 1 105 ? 7.991 -4.850 18.227 1.00 88.94 105 ASN A CA 1
ATOM 834 C C . ASN A 1 105 ? 7.185 -4.159 19.329 1.00 88.94 105 ASN A C 1
ATOM 836 O O . ASN A 1 105 ? 7.017 -2.942 19.298 1.00 88.94 105 ASN A O 1
ATOM 840 N N . ALA A 1 106 ? 6.726 -4.929 20.316 1.00 89.19 106 ALA A N 1
ATOM 841 C CA . ALA A 1 106 ? 5.874 -4.425 21.394 1.00 89.19 106 ALA A CA 1
ATOM 842 C C . ALA A 1 106 ? 6.559 -3.376 22.292 1.00 89.19 106 ALA A C 1
ATOM 844 O O . ALA A 1 106 ? 5.882 -2.619 22.980 1.00 89.19 106 ALA A O 1
ATOM 845 N N . THR A 1 107 ? 7.892 -3.300 22.286 1.00 89.69 107 THR A N 1
ATOM 846 C CA . THR A 1 107 ? 8.636 -2.283 23.037 1.00 89.69 107 THR A CA 1
ATOM 847 C C . THR A 1 107 ? 8.537 -0.915 22.358 1.00 89.69 107 THR A C 1
ATOM 849 O O . THR A 1 107 ? 8.376 0.093 23.039 1.00 89.69 107 THR A O 1
ATOM 852 N N . ARG A 1 108 ? 8.610 -0.860 21.019 1.00 90.31 108 ARG A N 1
ATOM 853 C CA . ARG A 1 108 ? 8.525 0.398 20.248 1.00 90.31 108 ARG A CA 1
ATOM 854 C C . ARG A 1 108 ? 7.102 0.746 19.805 1.00 90.31 108 ARG A C 1
ATOM 856 O O . ARG A 1 108 ? 6.772 1.928 19.742 1.00 90.31 108 ARG A O 1
ATOM 863 N N . TRP A 1 109 ? 6.292 -0.264 19.511 1.00 94.25 109 TRP A N 1
ATOM 864 C CA . TRP A 1 109 ? 4.916 -0.176 19.021 1.00 94.25 109 TRP A CA 1
ATOM 865 C C . TRP A 1 109 ? 4.029 -1.166 19.799 1.00 94.25 109 TRP A C 1
ATOM 867 O O . TRP A 1 109 ? 3.773 -2.280 19.329 1.00 94.25 109 TRP A O 1
ATOM 877 N N . PRO A 1 110 ? 3.625 -0.809 21.032 1.00 94.12 110 PRO A N 1
ATOM 878 C CA . PRO A 1 110 ? 2.936 -1.722 21.945 1.00 94.12 110 PRO A CA 1
ATOM 879 C C . PRO A 1 110 ? 1.551 -2.175 21.470 1.00 94.12 110 PRO A C 1
ATOM 881 O O . PRO A 1 110 ? 1.097 -3.241 21.886 1.00 94.12 110 PRO A O 1
ATOM 884 N N . HIS A 1 111 ? 0.879 -1.407 20.609 1.00 95.62 111 HIS A N 1
ATOM 885 C CA . HIS A 1 111 ? -0.485 -1.701 20.162 1.00 95.62 111 HIS A CA 1
ATOM 886 C C . HIS A 1 111 ? -0.555 -2.165 18.706 1.00 95.62 111 HIS A C 1
ATOM 888 O O . HIS A 1 111 ? -1.556 -2.769 18.320 1.00 95.62 111 HIS A O 1
ATOM 894 N N . LEU A 1 112 ? 0.493 -1.935 17.907 1.00 95.69 112 LEU A N 1
ATOM 895 C CA . LEU A 1 112 ? 0.490 -2.162 16.460 1.00 95.69 112 LEU A CA 1
ATOM 896 C C . LEU A 1 112 ? 0.016 -3.557 16.052 1.00 95.69 112 LEU A C 1
ATOM 898 O O . LEU A 1 112 ? -0.809 -3.660 15.144 1.00 95.69 112 LEU A O 1
ATOM 902 N N . ASP A 1 113 ? 0.507 -4.621 16.700 1.00 96.06 113 ASP A N 1
ATOM 903 C CA . ASP A 1 113 ? 0.079 -5.983 16.361 1.00 96.06 113 ASP A CA 1
ATOM 904 C C . ASP A 1 113 ? -1.432 -6.138 16.553 1.00 96.06 113 ASP A C 1
ATOM 906 O O . ASP A 1 113 ? -2.141 -6.487 15.613 1.00 96.06 113 ASP A O 1
ATOM 910 N N . HIS A 1 114 ? -1.930 -5.821 17.748 1.00 96.50 114 HIS A N 1
ATOM 911 C CA . HIS A 1 114 ? -3.349 -5.908 18.078 1.00 96.50 114 HIS A CA 1
ATOM 912 C C . HIS A 1 114 ? -4.211 -5.055 17.136 1.00 96.50 114 HIS A C 1
ATOM 914 O O . HIS A 1 114 ? -5.212 -5.529 16.603 1.00 96.50 114 HIS A O 1
ATOM 920 N N . ASP A 1 115 ? -3.804 -3.810 16.898 1.00 97.50 115 ASP A N 1
ATOM 921 C CA . ASP A 1 115 ? -4.586 -2.819 16.164 1.00 97.50 115 ASP A CA 1
ATOM 922 C C . ASP A 1 115 ? -4.716 -3.093 14.668 1.00 97.50 115 ASP A C 1
ATOM 924 O O . ASP A 1 115 ? -5.663 -2.599 14.050 1.00 97.50 115 ASP A O 1
ATOM 928 N N . THR A 1 116 ? -3.780 -3.855 14.101 1.00 97.31 116 THR A N 1
ATOM 929 C CA . THR A 1 116 ? -3.722 -4.166 12.666 1.00 97.31 116 THR A CA 1
ATOM 930 C C . THR A 1 116 ? -4.101 -5.612 12.341 1.00 97.31 116 THR A C 1
ATOM 932 O O . THR A 1 116 ? -3.993 -6.026 11.186 1.00 97.31 116 THR A O 1
ATOM 935 N N . ARG A 1 117 ? -4.567 -6.386 13.331 1.00 97.06 117 ARG A N 1
ATOM 936 C CA . ARG A 1 117 ? -5.150 -7.716 13.104 1.00 97.06 117 ARG A CA 1
ATOM 937 C C . ARG A 1 117 ? -6.478 -7.628 12.348 1.00 97.06 117 ARG A C 1
ATOM 939 O O . ARG A 1 117 ? -7.192 -6.633 12.505 1.00 97.06 117 ARG A O 1
ATOM 946 N N . PRO A 1 118 ? -6.857 -8.660 11.575 1.00 97.50 118 PRO A N 1
ATOM 947 C CA . PRO A 1 118 ? -8.067 -8.631 10.754 1.00 97.50 118 PRO A CA 1
ATOM 948 C C . PRO A 1 118 ? -9.331 -8.308 11.555 1.00 97.50 118 PRO A C 1
ATOM 950 O O . PRO A 1 118 ? -10.171 -7.545 11.088 1.00 97.50 118 PRO A O 1
ATOM 953 N N . GLU A 1 119 ? -9.446 -8.811 12.786 1.00 97.44 119 GLU A N 1
ATOM 954 C CA . GLU A 1 119 ? -10.589 -8.553 13.665 1.00 97.44 119 GLU A CA 1
ATOM 955 C C . GLU A 1 119 ? -10.683 -7.074 14.067 1.00 97.44 119 GLU A C 1
ATOM 957 O O . GLU A 1 119 ? -11.769 -6.495 14.051 1.00 97.44 119 GLU A O 1
ATOM 962 N N . ALA A 1 120 ? -9.550 -6.440 14.384 1.00 97.88 120 ALA A N 1
ATOM 963 C CA . ALA A 1 120 ? -9.499 -5.016 14.711 1.00 97.88 120 ALA A CA 1
ATOM 964 C C . ALA A 1 120 ? -9.782 -4.151 13.474 1.00 97.88 120 ALA A C 1
ATOM 966 O O . ALA A 1 120 ? -10.512 -3.160 13.555 1.00 97.88 120 ALA A O 1
ATOM 967 N N . LEU A 1 121 ? -9.263 -4.551 12.309 1.00 98.19 121 LEU A N 1
ATOM 968 C CA . LEU A 1 121 ? -9.548 -3.884 11.040 1.00 98.19 121 LEU A CA 1
ATOM 969 C C . LEU A 1 121 ? -11.039 -3.972 10.678 1.00 98.19 121 LEU A C 1
ATOM 971 O O . LEU A 1 121 ? -11.613 -2.961 10.285 1.00 98.19 121 LEU A O 1
ATOM 975 N N . LEU A 1 122 ? -11.701 -5.117 10.887 1.00 97.81 122 LEU A N 1
ATOM 976 C CA . LEU A 1 122 ? -13.151 -5.265 10.681 1.00 97.81 122 LEU A CA 1
ATOM 977 C C . LEU A 1 122 ? -13.989 -4.342 11.570 1.00 97.81 122 LEU A C 1
ATOM 979 O O . LEU A 1 122 ? -15.095 -3.976 11.183 1.00 97.81 122 LEU A O 1
ATOM 983 N N . GLN A 1 123 ? -13.484 -3.961 12.744 1.00 97.12 123 GLN A N 1
ATOM 984 C CA . GLN A 1 123 ? -14.163 -3.012 13.628 1.00 97.12 123 GLN A CA 1
ATOM 985 C C . GLN A 1 123 ? -13.919 -1.554 13.219 1.00 97.12 123 GLN A C 1
ATOM 987 O O . GLN A 1 123 ? -14.834 -0.737 13.294 1.00 97.12 123 GLN A O 1
ATOM 992 N N . LYS A 1 124 ? -12.696 -1.220 12.787 1.00 97.06 124 LYS A N 1
ATOM 993 C CA . LYS A 1 124 ? -12.278 0.162 12.487 1.00 97.06 124 LYS A CA 1
ATOM 994 C C . LYS A 1 124 ? -12.642 0.603 11.071 1.00 97.06 124 LYS A C 1
ATOM 996 O O . LYS A 1 124 ? -13.162 1.702 10.884 1.00 97.06 124 LYS A O 1
ATOM 1001 N N . LEU A 1 125 ? -12.390 -0.246 10.072 1.00 97.94 125 LEU A N 1
ATOM 1002 C CA . LEU A 1 125 ? -12.570 0.105 8.663 1.00 97.94 125 LEU A CA 1
ATOM 1003 C C . LEU A 1 125 ? -13.996 0.551 8.318 1.00 97.94 125 LEU A C 1
ATOM 1005 O O . LEU A 1 125 ? -14.090 1.522 7.578 1.00 97.94 125 LEU A O 1
ATOM 1009 N N . PRO A 1 126 ? -15.095 -0.016 8.858 1.00 97.75 126 PRO A N 1
ATOM 1010 C CA . PRO A 1 126 ? -16.446 0.445 8.524 1.00 97.75 126 PRO A CA 1
ATOM 1011 C C . PRO A 1 126 ? -16.726 1.918 8.851 1.00 97.75 126 PRO A C 1
ATOM 1013 O O . PRO A 1 126 ? -17.593 2.524 8.223 1.00 97.75 126 PRO A O 1
ATOM 1016 N N . ALA A 1 127 ? -15.998 2.508 9.808 1.00 97.31 127 ALA A N 1
ATOM 1017 C CA . ALA A 1 127 ? -16.106 3.932 10.131 1.00 97.31 127 ALA A CA 1
ATOM 1018 C C . ALA A 1 127 ? -15.356 4.837 9.132 1.00 97.31 127 ALA A C 1
ATOM 1020 O O . ALA A 1 127 ? -15.660 6.024 9.032 1.00 97.31 127 ALA A O 1
ATOM 1021 N N . LEU A 1 128 ? -14.388 4.285 8.394 1.00 97.38 128 LEU A N 1
ATOM 1022 C CA . LEU A 1 128 ? -13.511 5.009 7.463 1.00 97.38 128 LEU A CA 1
ATOM 1023 C C . LEU A 1 128 ? -13.871 4.740 5.994 1.00 97.38 128 LEU A C 1
ATOM 1025 O O . LEU A 1 128 ? -13.789 5.625 5.141 1.00 97.38 128 LEU A O 1
ATOM 1029 N N . ILE A 1 129 ? -14.265 3.502 5.697 1.00 97.94 129 ILE A N 1
ATOM 1030 C CA . ILE A 1 129 ? -14.553 2.972 4.371 1.00 97.94 129 ILE A CA 1
ATOM 1031 C C . ILE A 1 129 ? -15.862 2.168 4.434 1.00 97.94 129 ILE A C 1
ATOM 1033 O O . ILE A 1 129 ? -15.946 1.189 5.185 1.00 97.94 129 ILE A O 1
ATOM 1037 N N . PRO A 1 130 ? -16.873 2.521 3.616 1.00 97.44 130 PRO A N 1
ATOM 1038 C CA . PRO A 1 130 ? -18.147 1.812 3.601 1.00 97.44 130 PRO A CA 1
ATOM 1039 C C . PRO A 1 130 ? -17.980 0.308 3.322 1.00 97.44 130 PRO A C 1
ATOM 1041 O O . PRO A 1 130 ? -17.248 -0.045 2.387 1.00 97.44 130 PRO A O 1
ATOM 1044 N N . PRO A 1 131 ? -18.677 -0.576 4.062 1.00 97.81 131 PRO A N 1
ATOM 1045 C CA . PRO A 1 131 ? -18.770 -1.998 3.734 1.00 97.81 131 PRO A CA 1
ATOM 1046 C C . PRO A 1 131 ? -19.163 -2.234 2.269 1.00 97.81 131 PRO A C 1
ATOM 1048 O O . PRO A 1 131 ? -19.924 -1.458 1.691 1.00 97.81 131 PRO A O 1
ATOM 1051 N N . GLY A 1 132 ? -18.639 -3.299 1.663 1.00 97.75 132 GLY A N 1
ATOM 1052 C CA . GLY A 1 132 ? -18.825 -3.622 0.245 1.00 97.75 132 GLY A CA 1
ATOM 1053 C C . GLY A 1 132 ? -17.904 -2.863 -0.719 1.00 97.75 132 GLY A C 1
ATOM 1054 O O . GLY A 1 132 ? -17.971 -3.101 -1.921 1.00 97.75 132 GLY A O 1
ATOM 1055 N N . SER A 1 133 ? -17.041 -1.966 -0.226 1.00 98.38 133 SER A N 1
ATOM 1056 C CA . SER A 1 133 ? -16.040 -1.290 -1.066 1.00 98.38 133 SER A CA 1
ATOM 1057 C C . SER A 1 133 ? -14.918 -2.239 -1.507 1.00 98.38 133 SER A C 1
ATOM 1059 O O . SER A 1 133 ? -14.604 -3.217 -0.823 1.00 98.38 133 SER A O 1
ATOM 1061 N N . THR A 1 134 ? -14.281 -1.914 -2.633 1.00 98.69 134 THR A N 1
ATOM 1062 C CA . THR A 1 134 ? -13.045 -2.561 -3.091 1.00 98.69 134 THR A CA 1
ATOM 1063 C C . THR A 1 134 ? -11.849 -1.971 -2.351 1.00 98.69 134 THR A C 1
ATOM 1065 O O . THR A 1 134 ? -11.658 -0.755 -2.362 1.00 98.69 134 THR A O 1
ATOM 1068 N N . LEU A 1 135 ? -11.042 -2.821 -1.722 1.00 98.50 135 LEU A N 1
ATOM 1069 C CA . LEU A 1 135 ? -9.836 -2.446 -0.995 1.00 98.50 135 LEU A CA 1
ATOM 1070 C C . LEU A 1 135 ? -8.599 -2.947 -1.732 1.00 98.50 135 LEU A C 1
ATOM 1072 O O . LEU A 1 135 ? -8.512 -4.130 -2.054 1.00 98.50 135 LEU A O 1
ATOM 1076 N N . TYR A 1 136 ? -7.615 -2.070 -1.903 1.00 98.50 136 TYR A N 1
ATOM 1077 C CA . TYR A 1 136 ? -6.238 -2.478 -2.165 1.00 98.50 136 TYR A CA 1
ATOM 1078 C C . TYR A 1 136 ? -5.443 -2.395 -0.860 1.00 98.50 136 TYR A C 1
ATOM 1080 O O . TYR A 1 136 ? -5.339 -1.312 -0.275 1.00 98.50 136 TYR A O 1
ATOM 1088 N N . ILE A 1 137 ? -4.899 -3.523 -0.397 1.00 97.94 137 ILE A N 1
ATOM 1089 C CA . ILE A 1 137 ? -4.115 -3.599 0.840 1.00 97.94 137 ILE A CA 1
ATOM 1090 C C . ILE A 1 137 ? -2.622 -3.677 0.513 1.00 97.94 137 ILE A C 1
ATOM 1092 O O . ILE A 1 137 ? -2.115 -4.724 0.107 1.00 97.94 137 ILE A O 1
ATOM 1096 N N . ALA A 1 138 ? -1.912 -2.579 0.771 1.00 95.50 138 ALA A N 1
ATOM 1097 C CA . ALA A 1 138 ? -0.455 -2.523 0.754 1.00 95.50 138 ALA A CA 1
ATOM 1098 C C . ALA A 1 138 ? 0.084 -2.963 2.121 1.00 95.50 138 ALA A C 1
ATOM 1100 O O . ALA A 1 138 ? -0.172 -2.311 3.139 1.00 95.50 138 ALA A O 1
ATOM 1101 N N . SER A 1 139 ? 0.809 -4.079 2.182 1.00 94.00 139 SER A N 1
ATOM 1102 C CA . SER A 1 139 ? 1.314 -4.609 3.450 1.00 94.00 139 SER A CA 1
ATOM 1103 C C . SER A 1 139 ? 2.570 -5.450 3.276 1.00 94.00 139 SER A C 1
ATOM 1105 O O . SER A 1 139 ? 2.673 -6.230 2.334 1.00 94.00 139 SER A O 1
ATOM 1107 N N . ASN A 1 140 ? 3.480 -5.347 4.248 1.00 89.88 140 ASN A N 1
ATOM 1108 C CA . ASN A 1 140 ? 4.625 -6.244 4.412 1.00 89.88 140 ASN A CA 1
ATOM 1109 C C . ASN A 1 140 ? 4.334 -7.430 5.352 1.00 89.88 140 ASN A C 1
ATOM 1111 O O . ASN A 1 140 ? 5.257 -8.007 5.921 1.00 89.88 140 ASN A O 1
ATOM 1115 N N . GLU A 1 141 ? 3.060 -7.754 5.573 1.00 93.75 141 GLU A N 1
ATOM 1116 C CA . GLU A 1 141 ? 2.649 -8.991 6.233 1.00 93.75 141 GLU A CA 1
ATOM 1117 C C . GLU A 1 141 ? 2.900 -10.193 5.314 1.00 93.75 141 GLU A C 1
ATOM 1119 O O . GLU A 1 141 ? 2.443 -10.207 4.164 1.00 93.75 141 GLU A O 1
ATOM 1124 N N . GLY A 1 142 ? 3.636 -11.179 5.832 1.00 89.06 142 GLY A N 1
ATOM 1125 C CA . GLY A 1 142 ? 4.172 -12.301 5.065 1.00 89.06 142 GLY A CA 1
ATOM 1126 C C . GLY A 1 142 ? 3.187 -13.449 4.864 1.00 89.06 142 GLY A C 1
ATOM 1127 O O . GLY A 1 142 ? 3.357 -14.224 3.927 1.00 89.06 142 GLY A O 1
ATOM 1128 N N . ASP A 1 143 ? 2.151 -13.565 5.701 1.00 92.25 143 ASP A N 1
ATOM 1129 C CA . ASP A 1 143 ? 1.088 -14.544 5.461 1.00 92.25 143 ASP A CA 1
ATOM 1130 C C . ASP A 1 143 ? 0.133 -14.028 4.359 1.00 92.25 143 ASP A C 1
ATOM 1132 O O . ASP A 1 143 ? -0.557 -13.015 4.553 1.00 92.25 143 ASP A O 1
ATOM 1136 N N . PRO A 1 144 ? 0.046 -14.704 3.193 1.00 88.94 144 PRO A N 1
ATOM 1137 C CA . PRO A 1 144 ? -0.824 -14.278 2.096 1.00 88.94 144 PRO A CA 1
ATOM 1138 C C . PRO A 1 144 ? -2.309 -14.297 2.480 1.00 88.94 144 PRO A C 1
ATOM 1140 O O . PRO A 1 144 ? -3.092 -13.529 1.924 1.00 88.94 144 PRO A O 1
ATOM 1143 N N . ARG A 1 145 ? -2.696 -15.124 3.461 1.00 94.44 145 ARG A N 1
ATOM 1144 C CA . ARG A 1 145 ? -4.082 -15.275 3.923 1.00 94.44 145 ARG A CA 1
ATOM 1145 C C . ARG A 1 145 ? -4.422 -14.409 5.127 1.00 94.44 145 ARG A C 1
ATOM 1147 O O . ARG A 1 145 ? -5.566 -14.429 5.574 1.00 94.44 145 ARG A O 1
ATOM 1154 N N . PHE A 1 146 ? -3.474 -13.620 5.637 1.00 96.62 146 PHE A N 1
ATOM 1155 C CA . PHE A 1 146 ? -3.681 -12.811 6.839 1.00 96.62 146 PHE A CA 1
ATOM 1156 C C . PHE A 1 146 ? -4.942 -11.940 6.751 1.00 96.62 146 PHE A C 1
ATOM 1158 O O . PHE A 1 146 ? -5.722 -11.882 7.692 1.00 96.62 146 PHE A O 1
ATOM 1165 N N . PHE A 1 147 ? -5.191 -11.309 5.600 1.00 97.56 147 PHE A N 1
ATOM 1166 C CA . PHE A 1 147 ? -6.336 -10.415 5.396 1.00 97.56 147 PHE A CA 1
ATOM 1167 C C . PHE A 1 147 ? -7.599 -11.107 4.861 1.00 97.56 147 PHE A C 1
ATOM 1169 O O . PHE A 1 147 ? -8.599 -10.429 4.626 1.00 97.56 147 PHE A O 1
ATOM 1176 N N . ASP A 1 148 ? -7.604 -12.433 4.695 1.00 97.25 148 ASP A N 1
ATOM 1177 C CA . ASP A 1 148 ? -8.777 -13.172 4.210 1.00 97.25 148 ASP A CA 1
ATOM 1178 C C . ASP A 1 148 ? -10.061 -12.910 5.014 1.00 97.25 148 ASP A C 1
ATOM 1180 O O . ASP A 1 148 ? -11.115 -12.789 4.385 1.00 97.25 148 ASP A O 1
ATOM 1184 N N . PRO A 1 149 ? -10.036 -12.737 6.354 1.00 98.25 149 PRO A N 1
ATOM 1185 C CA . PRO A 1 149 ? -11.249 -12.415 7.107 1.00 98.25 149 PRO A CA 1
ATOM 1186 C C . PRO A 1 149 ? -11.955 -11.132 6.638 1.00 98.25 149 PRO A C 1
ATOM 1188 O O . PRO A 1 149 ? -13.174 -11.021 6.767 1.00 98.25 149 PRO A O 1
ATOM 1191 N N . LEU A 1 150 ? -11.229 -10.175 6.043 1.00 98.25 150 LEU A N 1
ATOM 1192 C CA . LEU A 1 150 ? -11.813 -8.940 5.506 1.00 98.25 150 LEU A CA 1
ATOM 1193 C C . LEU A 1 150 ? -12.710 -9.191 4.284 1.00 98.25 150 LEU A C 1
ATOM 1195 O O . LEU A 1 150 ? -13.616 -8.396 4.022 1.00 98.25 150 LEU A O 1
ATOM 1199 N N . LYS A 1 151 ? -12.511 -10.311 3.572 1.00 97.56 151 LYS A N 1
ATOM 1200 C CA . LYS A 1 151 ? -13.265 -10.681 2.361 1.00 97.56 151 LYS A CA 1
ATOM 1201 C C . LYS A 1 151 ? -14.752 -10.936 2.622 1.00 97.56 151 LYS A C 1
ATOM 1203 O O . LYS A 1 151 ? -15.546 -10.930 1.689 1.00 97.56 151 LYS A O 1
ATOM 1208 N N . ALA A 1 152 ? -15.147 -11.134 3.882 1.00 96.38 152 ALA A N 1
ATOM 1209 C CA . ALA A 1 152 ? -16.556 -11.235 4.264 1.00 96.38 152 ALA A CA 1
ATOM 1210 C C . ALA A 1 152 ? -17.314 -9.898 4.135 1.00 96.38 152 ALA A C 1
ATOM 1212 O O . ALA A 1 152 ? -18.535 -9.897 3.994 1.00 96.38 152 ALA A O 1
ATOM 1213 N N . THR A 1 153 ? -16.596 -8.771 4.180 1.00 98.06 153 THR A N 1
ATOM 1214 C CA . THR A 1 153 ? -17.176 -7.418 4.208 1.00 98.06 153 THR A CA 1
ATOM 1215 C C . THR A 1 153 ? -16.749 -6.575 3.008 1.00 98.06 153 THR A C 1
ATOM 1217 O O . THR A 1 153 ? -17.477 -5.666 2.612 1.00 98.06 153 THR A O 1
ATOM 1220 N N . TYR A 1 154 ? -15.583 -6.854 2.425 1.00 98.56 154 TYR A N 1
ATOM 1221 C CA . TYR A 1 154 ? -14.962 -6.059 1.367 1.00 98.56 154 TYR A CA 1
ATOM 1222 C C . TYR A 1 154 ? -14.484 -6.939 0.210 1.00 98.56 154 TYR A C 1
ATOM 1224 O O . TYR A 1 154 ? -14.138 -8.101 0.413 1.00 98.56 154 TYR A O 1
ATOM 1232 N N . THR A 1 155 ? -14.367 -6.369 -0.990 1.00 98.44 155 THR A N 1
ATOM 1233 C CA . THR A 1 155 ? -13.597 -7.001 -2.073 1.00 98.44 155 THR A CA 1
ATOM 1234 C C . THR A 1 155 ? -12.130 -6.651 -1.862 1.00 98.44 155 THR A C 1
ATOM 1236 O O . THR A 1 155 ? -11.756 -5.493 -2.013 1.00 98.44 155 THR A O 1
ATOM 1239 N N . VAL A 1 156 ? -11.306 -7.616 -1.459 1.00 98.12 156 VAL A N 1
ATOM 1240 C CA . VAL A 1 156 ? -9.918 -7.362 -1.040 1.00 98.12 156 VAL A CA 1
ATOM 1241 C C . VAL A 1 156 ? -8.943 -7.801 -2.119 1.00 98.12 156 VAL A C 1
ATOM 1243 O O . VAL A 1 156 ? -8.962 -8.966 -2.512 1.00 98.12 156 VAL A O 1
ATOM 1246 N N . HIS A 1 157 ? -8.065 -6.880 -2.512 1.00 97.69 157 HIS A N 1
ATOM 1247 C CA . HIS A 1 157 ? -6.937 -7.125 -3.395 1.00 97.69 157 HIS A CA 1
ATOM 1248 C C . HIS A 1 157 ? -5.600 -6.807 -2.719 1.00 97.69 157 HIS A C 1
ATOM 1250 O O . HIS A 1 157 ? -5.500 -5.883 -1.904 1.00 97.69 157 HIS A O 1
ATOM 1256 N N . ARG A 1 158 ? -4.561 -7.544 -3.103 1.00 94.94 158 ARG A N 1
ATOM 1257 C CA . ARG A 1 158 ? -3.149 -7.280 -2.801 1.00 94.94 158 ARG A CA 1
ATOM 1258 C C . ARG A 1 158 ? -2.343 -7.229 -4.095 1.00 94.94 158 ARG A C 1
ATOM 1260 O O . ARG A 1 158 ? -2.811 -7.638 -5.150 1.00 94.94 158 ARG A O 1
ATOM 1267 N N . GLU A 1 159 ? -1.112 -6.746 -3.994 1.00 90.81 159 GLU A N 1
ATOM 1268 C CA . GLU A 1 159 ? -0.135 -6.718 -5.089 1.00 90.81 159 GLU A CA 1
ATOM 1269 C C . GLU A 1 159 ? -0.049 -8.051 -5.860 1.00 90.81 159 GLU A C 1
ATOM 1271 O O . GLU A 1 159 ? -0.114 -8.055 -7.093 1.00 90.81 159 GLU A O 1
ATOM 1276 N N . ASP A 1 160 ? 0.035 -9.174 -5.138 1.00 90.94 160 ASP A N 1
ATOM 1277 C CA . ASP A 1 160 ? 0.183 -10.513 -5.720 1.00 90.94 160 ASP A CA 1
ATOM 1278 C C . ASP A 1 160 ? -1.008 -10.929 -6.602 1.00 90.94 160 ASP A C 1
ATOM 1280 O O . ASP A 1 160 ? -0.830 -11.685 -7.558 1.00 90.94 160 ASP A O 1
ATOM 1284 N N . ASP A 1 161 ? -2.212 -10.392 -6.361 1.00 94.81 161 ASP A N 1
ATOM 1285 C CA . ASP A 1 161 ? -3.391 -10.667 -7.200 1.00 94.81 161 ASP A CA 1
ATOM 1286 C C . ASP A 1 161 ? -3.218 -10.126 -8.630 1.00 94.81 161 ASP A C 1
ATOM 1288 O O . ASP A 1 161 ? -3.915 -10.543 -9.559 1.00 94.81 161 ASP A O 1
ATOM 1292 N N . PHE A 1 162 ? -2.266 -9.209 -8.821 1.00 95.50 162 PHE A N 1
ATOM 1293 C CA . PHE A 1 162 ? -1.950 -8.580 -10.096 1.00 95.50 162 PHE A CA 1
ATOM 1294 C C . PHE A 1 162 ? -0.614 -9.046 -10.676 1.00 95.50 162 PHE A C 1
ATOM 1296 O O . PHE A 1 162 ? -0.103 -8.407 -11.596 1.00 95.50 162 PHE A O 1
ATOM 1303 N N . ALA A 1 163 ? -0.067 -10.175 -10.209 1.00 93.19 163 ALA A N 1
ATOM 1304 C CA . ALA A 1 163 ? 1.193 -10.727 -10.710 1.00 93.19 163 ALA A CA 1
ATOM 1305 C C . ALA A 1 163 ? 1.207 -10.954 -12.230 1.00 93.19 163 ALA A C 1
ATOM 1307 O O . ALA A 1 163 ? 2.257 -10.868 -12.850 1.00 93.19 163 ALA A O 1
ATOM 1308 N N . ALA A 1 164 ? 0.058 -11.150 -12.882 1.00 94.56 164 ALA A N 1
ATOM 1309 C CA . ALA A 1 164 ? -0.009 -11.219 -14.345 1.00 94.56 164 ALA A CA 1
ATOM 1310 C C . ALA A 1 164 ? 0.390 -9.901 -15.054 1.00 94.56 164 ALA A C 1
ATOM 1312 O O . ALA A 1 164 ? 0.742 -9.919 -16.232 1.00 94.56 164 ALA A O 1
ATOM 1313 N N . LEU A 1 165 ? 0.329 -8.758 -14.360 1.00 93.56 165 LEU A N 1
ATOM 1314 C CA . LEU A 1 165 ? 0.684 -7.446 -14.905 1.00 93.56 165 LEU A CA 1
ATOM 1315 C C . LEU A 1 165 ? 2.178 -7.128 -14.792 1.00 93.56 165 LEU A C 1
ATOM 1317 O O . LEU A 1 165 ? 2.658 -6.320 -15.583 1.00 93.56 165 LEU A O 1
ATOM 1321 N N . TRP A 1 166 ? 2.897 -7.741 -13.847 1.00 89.00 166 TRP A N 1
ATOM 1322 C CA . TRP A 1 166 ? 4.306 -7.431 -13.560 1.00 89.00 166 TRP A CA 1
ATOM 1323 C C . TRP A 1 166 ? 5.247 -8.645 -13.523 1.00 89.00 166 TRP A C 1
ATOM 1325 O O . TRP A 1 166 ? 6.461 -8.489 -13.637 1.00 89.00 166 TRP A O 1
ATOM 1335 N N . GLY A 1 167 ? 4.706 -9.853 -13.386 1.00 87.50 167 GLY A N 1
ATOM 1336 C CA . GLY A 1 167 ? 5.438 -11.110 -13.272 1.00 87.50 167 GLY A CA 1
ATOM 1337 C C . GLY A 1 167 ? 5.947 -11.654 -14.606 1.00 87.50 167 GLY A C 1
ATOM 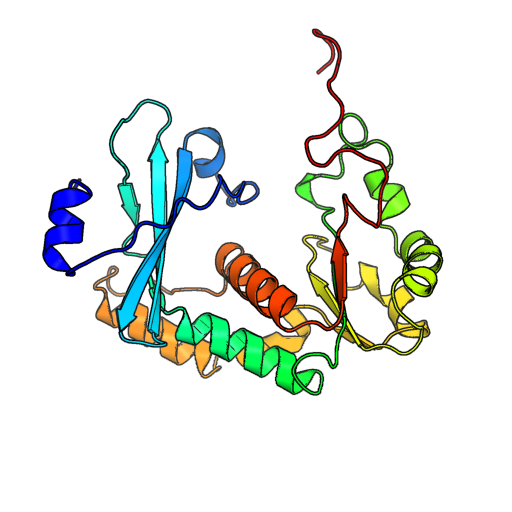1338 O O . GLY A 1 167 ? 5.922 -10.982 -15.639 1.00 87.50 167 GLY A O 1
ATOM 1339 N N . GLU A 1 168 ? 6.431 -12.895 -14.586 1.00 86.69 168 GLU A N 1
ATOM 1340 C CA . GLU A 1 168 ? 7.033 -13.544 -15.755 1.00 86.69 168 GLU A CA 1
ATOM 1341 C C . GLU A 1 168 ? 6.070 -13.603 -16.953 1.00 86.69 168 GLU A C 1
ATOM 1343 O O . GLU A 1 168 ? 4.910 -13.995 -16.823 1.00 86.69 168 GLU A O 1
ATOM 1348 N N . GLY A 1 169 ? 6.558 -13.197 -18.130 1.00 85.94 169 GLY A N 1
ATOM 1349 C CA . GLY A 1 169 ? 5.770 -13.162 -19.364 1.00 85.94 169 GLY A CA 1
ATOM 1350 C C . GLY A 1 169 ? 4.841 -11.950 -19.500 1.00 85.94 169 GLY A C 1
ATOM 1351 O O . GLY A 1 169 ? 4.153 -11.827 -20.515 1.00 85.94 169 GLY A O 1
ATOM 1352 N N . SER A 1 170 ? 4.818 -11.043 -18.520 1.00 88.56 170 SER A N 1
ATOM 1353 C CA . SER A 1 170 ? 4.064 -9.792 -18.613 1.00 88.56 170 SER A CA 1
ATOM 1354 C C . SER A 1 170 ? 4.727 -8.787 -19.565 1.00 88.56 170 SER A C 1
ATOM 1356 O O . SER A 1 170 ? 5.934 -8.813 -19.815 1.00 88.56 170 SER A O 1
ATOM 1358 N N . ALA A 1 171 ? 3.933 -7.836 -20.069 1.00 85.44 171 ALA A N 1
ATOM 1359 C CA . ALA A 1 171 ? 4.458 -6.716 -20.854 1.00 85.44 171 ALA A CA 1
ATOM 1360 C C . ALA A 1 171 ? 5.446 -5.858 -20.043 1.00 85.44 171 ALA A C 1
ATOM 1362 O O . ALA A 1 171 ? 6.401 -5.321 -20.600 1.00 85.44 171 ALA A O 1
ATOM 1363 N N . TRP A 1 172 ? 5.221 -5.766 -18.730 1.00 84.44 172 TRP A N 1
ATOM 1364 C CA . TRP A 1 172 ? 6.114 -5.108 -17.787 1.00 84.44 172 TRP A CA 1
ATOM 1365 C C . TRP A 1 172 ? 7.500 -5.742 -17.764 1.00 84.44 172 TRP A C 1
ATOM 1367 O O . TRP A 1 172 ? 8.500 -5.057 -17.953 1.00 84.44 172 TRP A O 1
ATOM 1377 N N . GLU A 1 173 ? 7.553 -7.059 -17.570 1.00 81.75 173 GLU A N 1
ATOM 1378 C CA . GLU A 1 173 ? 8.798 -7.819 -17.495 1.00 81.75 173 GLU A CA 1
ATOM 1379 C C . GLU A 1 173 ? 9.594 -7.697 -18.802 1.00 81.75 173 GLU A C 1
ATOM 1381 O O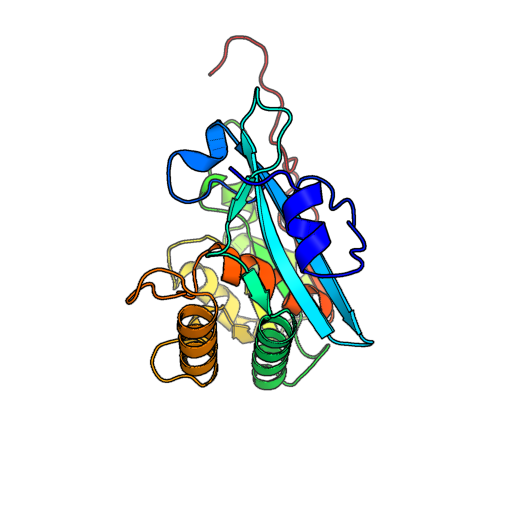 . GLU A 1 173 ? 10.794 -7.417 -18.771 1.00 81.75 173 GLU A O 1
ATOM 1386 N N . ALA A 1 174 ? 8.918 -7.792 -19.951 1.00 79.81 174 ALA A N 1
ATOM 1387 C CA . ALA A 1 174 ? 9.543 -7.597 -21.256 1.00 79.81 174 ALA A CA 1
ATOM 1388 C C . ALA A 1 174 ? 10.121 -6.177 -21.428 1.00 79.81 174 ALA A C 1
ATOM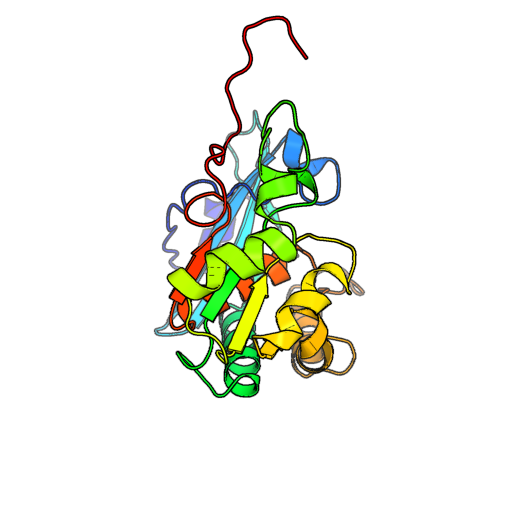 1390 O O . ALA A 1 174 ? 11.234 -6.018 -21.938 1.00 79.81 174 ALA A O 1
ATOM 1391 N N . GLU A 1 175 ? 9.392 -5.146 -20.985 1.00 75.94 175 GLU A N 1
ATOM 1392 C CA . GLU A 1 175 ? 9.863 -3.758 -21.009 1.00 75.94 175 GLU A CA 1
ATOM 1393 C C . GLU A 1 175 ? 11.085 -3.568 -20.101 1.00 75.94 175 GLU A C 1
ATOM 1395 O O . GLU A 1 175 ? 12.102 -3.036 -20.550 1.00 75.94 175 GLU A O 1
ATOM 1400 N N . MET A 1 176 ? 11.027 -4.048 -18.855 1.00 71.88 176 MET A N 1
ATOM 1401 C CA . MET A 1 176 ? 12.122 -3.915 -17.886 1.00 71.88 176 MET A CA 1
ATOM 1402 C C . MET A 1 176 ? 13.382 -4.659 -18.335 1.00 71.88 176 MET A C 1
ATOM 1404 O O . MET A 1 176 ? 14.490 -4.140 -18.202 1.00 71.88 176 MET A O 1
ATOM 1408 N N . ARG A 1 177 ? 13.234 -5.830 -18.964 1.00 67.06 177 ARG A N 1
ATOM 1409 C CA . ARG A 1 177 ? 14.345 -6.552 -19.599 1.00 67.06 177 ARG A CA 1
ATOM 1410 C C . ARG A 1 177 ? 14.990 -5.740 -20.725 1.00 67.06 177 ARG A C 1
ATOM 1412 O O . ARG A 1 177 ? 16.214 -5.735 -20.858 1.00 67.06 177 ARG A O 1
ATOM 1419 N N . GLY A 1 178 ? 14.182 -5.040 -21.523 1.00 61.78 178 GLY A N 1
ATOM 1420 C CA . GLY A 1 178 ? 14.663 -4.123 -22.557 1.00 61.78 178 GLY A CA 1
ATOM 1421 C C . GLY A 1 178 ? 15.434 -2.933 -21.978 1.00 61.78 178 GLY A C 1
ATOM 1422 O O . GLY A 1 178 ? 16.503 -2.595 -22.487 1.00 61.78 178 GLY A O 1
ATOM 1423 N N . VAL A 1 179 ? 14.936 -2.339 -20.888 1.00 58.53 179 VAL A N 1
ATOM 1424 C CA . VAL A 1 179 ? 15.624 -1.259 -20.156 1.00 58.53 179 VAL A CA 1
ATOM 1425 C C . VAL A 1 179 ? 16.974 -1.742 -19.619 1.00 58.53 179 VAL A C 1
ATOM 1427 O O . VAL A 1 179 ? 17.989 -1.096 -19.878 1.00 58.53 179 VAL A O 1
ATOM 1430 N N . ALA A 1 180 ? 17.015 -2.905 -18.963 1.00 56.06 180 ALA A N 1
ATOM 1431 C CA . ALA A 1 180 ? 18.251 -3.490 -18.441 1.00 56.06 180 ALA A CA 1
ATOM 1432 C C . ALA A 1 180 ? 19.307 -3.695 -19.544 1.00 56.06 180 ALA A C 1
ATOM 1434 O O . ALA A 1 180 ? 20.470 -3.324 -19.382 1.00 56.06 180 ALA A O 1
ATOM 1435 N N . ALA A 1 181 ? 18.888 -4.208 -20.707 1.00 53.28 181 ALA A N 1
ATOM 1436 C CA . ALA A 1 181 ? 19.766 -4.400 -21.859 1.00 53.28 181 ALA A CA 1
ATOM 1437 C C . ALA A 1 181 ? 20.285 -3.075 -22.455 1.00 53.28 181 ALA A C 1
ATOM 1439 O O . ALA A 1 181 ? 21.423 -3.014 -22.923 1.00 53.28 181 ALA A O 1
ATOM 1440 N N . ALA A 1 182 ? 19.474 -2.011 -22.444 1.00 49.38 182 ALA A N 1
ATOM 1441 C CA . ALA A 1 182 ? 19.829 -0.709 -23.011 1.00 49.38 182 ALA A CA 1
ATOM 1442 C C . ALA A 1 182 ? 20.797 0.101 -22.131 1.00 49.38 182 ALA A C 1
ATOM 1444 O O . ALA A 1 182 ? 21.613 0.862 -22.653 1.00 49.38 182 ALA A O 1
ATOM 1445 N N . VAL A 1 183 ? 20.733 -0.058 -20.805 1.00 46.03 183 VAL A N 1
ATOM 1446 C CA . VAL A 1 183 ? 21.514 0.744 -19.841 1.00 46.03 183 VAL A CA 1
ATOM 1447 C C . VAL A 1 183 ? 22.937 0.191 -19.623 1.00 46.03 183 VAL A C 1
ATOM 1449 O O . VAL A 1 183 ? 23.721 0.764 -18.874 1.00 46.03 183 VAL A O 1
ATOM 1452 N N . SER A 1 184 ? 23.344 -0.864 -20.347 1.00 45.09 184 SER A N 1
ATOM 1453 C CA . SER A 1 184 ? 24.653 -1.529 -20.168 1.00 45.09 184 SER A CA 1
ATOM 1454 C C . SER A 1 184 ? 24.916 -1.951 -18.721 1.00 45.09 184 SER A C 1
ATOM 1456 O O . SER A 1 184 ? 26.066 -2.029 -18.287 1.00 45.09 184 SER A O 1
ATOM 1458 N N . VAL A 1 185 ? 23.845 -2.265 -17.989 1.00 44.25 185 VAL A N 1
ATOM 1459 C CA . VAL A 1 185 ? 23.951 -3.145 -16.832 1.00 44.25 185 VAL A CA 1
ATOM 1460 C C . VAL A 1 185 ? 24.537 -4.449 -17.370 1.00 44.25 185 VAL A C 1
ATOM 1462 O O . VAL A 1 185 ? 24.156 -4.872 -18.466 1.00 44.25 185 VAL A O 1
ATOM 1465 N N . ALA A 1 186 ? 25.549 -5.006 -16.704 1.00 40.69 186 ALA A N 1
ATOM 1466 C CA . ALA A 1 186 ? 26.313 -6.149 -17.206 1.00 40.69 186 ALA A CA 1
ATOM 1467 C C . ALA A 1 186 ? 25.398 -7.191 -17.880 1.00 40.69 186 ALA A C 1
ATOM 1469 O O . ALA A 1 186 ? 24.321 -7.494 -17.366 1.00 40.69 186 ALA A O 1
ATOM 1470 N N . GLN A 1 187 ? 25.794 -7.707 -19.053 1.00 36.69 187 GLN A N 1
ATOM 1471 C CA . GLN A 1 187 ? 24.992 -8.679 -19.806 1.00 36.69 187 GLN A CA 1
ATOM 1472 C C . GLN A 1 187 ? 24.479 -9.787 -18.871 1.00 36.69 187 GLN A C 1
ATOM 1474 O O . GLN A 1 187 ? 25.263 -10.609 -18.403 1.00 36.69 187 GLN A O 1
ATOM 1479 N N . GLY A 1 188 ? 23.168 -9.795 -18.603 1.00 41.00 188 GLY A N 1
ATOM 1480 C CA . GLY A 1 188 ? 22.523 -10.773 -17.723 1.00 41.00 188 GLY A CA 1
ATOM 1481 C C . GLY A 1 188 ? 21.832 -10.213 -16.476 1.00 41.00 188 GLY A C 1
ATOM 1482 O O . GLY A 1 188 ? 21.108 -10.976 -15.841 1.00 41.00 188 GLY A O 1
ATOM 1483 N N . THR A 1 189 ? 21.980 -8.928 -16.132 1.00 44.69 189 THR A N 1
ATOM 1484 C CA . THR A 1 189 ? 21.259 -8.358 -14.980 1.00 44.69 189 THR A CA 1
ATOM 1485 C C . THR A 1 189 ? 19.766 -8.217 -15.280 1.00 44.69 189 THR A C 1
ATOM 1487 O O . THR A 1 189 ? 19.361 -7.617 -16.278 1.00 44.69 189 THR A O 1
ATOM 1490 N N . ARG A 1 190 ? 18.939 -8.812 -14.418 1.00 49.72 190 ARG A N 1
ATOM 1491 C CA . ARG A 1 190 ? 17.477 -8.782 -14.485 1.00 49.72 190 ARG A CA 1
ATOM 1492 C C . ARG A 1 190 ? 16.975 -7.697 -13.535 1.00 49.72 190 ARG A C 1
ATOM 1494 O O . ARG A 1 190 ? 17.328 -7.708 -12.363 1.00 49.72 190 ARG A O 1
ATOM 1501 N N . VAL A 1 191 ? 16.169 -6.769 -14.046 1.00 55.94 191 VAL A N 1
ATOM 1502 C CA . VAL A 1 191 ? 15.406 -5.836 -13.208 1.00 55.94 191 VAL A CA 1
ATOM 1503 C C . VAL A 1 191 ? 14.152 -6.576 -12.761 1.00 55.94 191 VAL A C 1
ATOM 1505 O O . VAL A 1 191 ? 13.218 -6.748 -13.546 1.00 55.94 191 VAL A O 1
ATOM 1508 N N . ASP A 1 192 ? 14.176 -7.082 -11.533 1.00 63.12 192 ASP A N 1
ATOM 1509 C CA . ASP A 1 192 ? 13.042 -7.781 -10.938 1.00 63.12 192 ASP A CA 1
ATOM 1510 C C . ASP A 1 192 ? 12.024 -6.803 -10.341 1.00 63.12 192 ASP A C 1
ATOM 1512 O O . ASP A 1 192 ? 12.325 -5.653 -10.024 1.00 63.12 192 ASP A O 1
ATOM 1516 N N . PHE A 1 193 ? 10.783 -7.269 -10.199 1.00 67.56 193 PHE A N 1
ATOM 1517 C CA . PHE A 1 193 ? 9.763 -6.550 -9.442 1.00 67.56 193 PHE A CA 1
ATOM 1518 C C . PHE A 1 193 ? 9.990 -6.776 -7.939 1.00 67.56 193 PHE A C 1
ATOM 1520 O O . PHE A 1 193 ? 9.388 -7.652 -7.312 1.00 67.56 193 PHE A O 1
ATOM 1527 N N . ASP A 1 194 ? 10.940 -6.023 -7.395 1.00 66.88 194 ASP A N 1
ATOM 1528 C CA . ASP A 1 194 ? 11.428 -6.120 -6.022 1.00 66.88 194 ASP A CA 1
ATOM 1529 C C . ASP A 1 194 ? 10.622 -5.264 -5.024 1.00 66.88 194 ASP A C 1
ATOM 1531 O O . ASP A 1 194 ? 9.579 -4.679 -5.341 1.00 66.88 194 ASP A O 1
ATOM 1535 N N . SER A 1 195 ? 11.078 -5.224 -3.769 1.00 66.81 195 SER A N 1
ATOM 1536 C CA . SER A 1 195 ? 10.439 -4.455 -2.696 1.00 66.81 195 SER A CA 1
ATOM 1537 C C . SER A 1 195 ? 10.339 -2.957 -2.990 1.00 66.81 195 SER A C 1
ATOM 1539 O O . SER A 1 195 ? 9.385 -2.302 -2.573 1.00 66.81 195 SER A O 1
ATOM 1541 N N . GLU A 1 196 ? 11.298 -2.408 -3.716 1.00 67.69 196 GLU A N 1
ATOM 1542 C CA . GLU A 1 196 ? 11.432 -1.003 -4.046 1.00 67.69 196 GLU A CA 1
ATOM 1543 C C . GLU A 1 196 ? 10.418 -0.630 -5.129 1.00 67.69 196 GLU A C 1
ATOM 1545 O O . GLU A 1 196 ? 9.697 0.367 -4.998 1.00 67.69 196 GLU A O 1
ATOM 1550 N N . MET A 1 197 ? 10.273 -1.481 -6.147 1.00 74.00 197 MET A N 1
ATOM 1551 C CA . MET A 1 197 ? 9.233 -1.353 -7.168 1.00 74.00 197 MET A CA 1
ATOM 1552 C C . MET A 1 197 ? 7.834 -1.396 -6.571 1.00 74.00 197 MET A C 1
ATOM 1554 O O . MET A 1 197 ? 6.990 -0.558 -6.908 1.00 74.00 197 MET A O 1
ATOM 1558 N N . ARG A 1 198 ? 7.601 -2.324 -5.637 1.00 80.56 198 ARG A N 1
ATOM 1559 C CA . ARG A 1 198 ? 6.330 -2.437 -4.910 1.00 80.56 198 ARG A CA 1
ATOM 1560 C C . ARG A 1 198 ? 5.987 -1.138 -4.190 1.00 80.56 198 ARG A C 1
ATOM 1562 O O . ARG A 1 198 ? 4.883 -0.629 -4.354 1.00 80.56 198 ARG A O 1
ATOM 1569 N N . VAL A 1 199 ? 6.950 -0.531 -3.489 1.00 75.94 199 VAL A N 1
ATOM 1570 C CA . VAL A 1 199 ? 6.750 0.759 -2.802 1.00 75.94 199 VAL A CA 1
ATOM 1571 C C . VAL A 1 199 ? 6.353 1.873 -3.778 1.00 75.94 199 VAL A C 1
ATOM 1573 O O . VAL A 1 199 ? 5.469 2.676 -3.470 1.00 75.94 199 VAL A O 1
ATOM 1576 N N . LEU A 1 200 ? 6.975 1.940 -4.959 1.00 77.25 200 LEU A N 1
ATOM 1577 C CA . LEU A 1 200 ? 6.658 2.961 -5.963 1.00 77.25 200 LEU A CA 1
ATOM 1578 C C . LEU A 1 200 ? 5.276 2.751 -6.603 1.00 77.25 200 LEU A C 1
ATOM 1580 O O . LEU A 1 200 ? 4.549 3.727 -6.840 1.00 77.25 200 LEU A O 1
ATOM 1584 N N . VAL A 1 201 ? 4.894 1.498 -6.860 1.00 85.88 201 VAL A N 1
ATOM 1585 C CA . VAL A 1 201 ? 3.556 1.141 -7.351 1.00 85.88 201 VAL A CA 1
ATOM 1586 C C . VAL A 1 201 ? 2.497 1.449 -6.298 1.00 85.88 201 VAL A C 1
ATOM 1588 O O . VAL A 1 201 ? 1.531 2.141 -6.614 1.00 85.88 201 VAL A O 1
ATOM 1591 N N . ASP A 1 202 ? 2.705 1.041 -5.046 1.00 85.94 202 ASP A N 1
ATOM 1592 C CA . ASP A 1 202 ? 1.804 1.317 -3.923 1.00 85.94 202 ASP A CA 1
ATOM 1593 C C . ASP A 1 202 ? 1.607 2.824 -3.722 1.00 85.94 202 ASP A C 1
ATOM 1595 O O . ASP A 1 202 ? 0.479 3.308 -3.597 1.00 85.94 202 ASP A O 1
ATOM 1599 N N . TYR A 1 203 ? 2.691 3.604 -3.781 1.00 80.12 203 TYR A N 1
ATOM 1600 C CA . TYR A 1 203 ? 2.622 5.063 -3.712 1.00 80.12 203 TYR A CA 1
ATOM 1601 C C . TYR A 1 203 ? 1.825 5.673 -4.875 1.00 80.12 203 TYR A C 1
ATOM 1603 O O . TYR A 1 203 ? 1.095 6.651 -4.689 1.00 80.12 203 TYR A O 1
ATOM 1611 N N . SER A 1 204 ? 1.940 5.101 -6.074 1.00 83.56 204 SER A N 1
ATOM 1612 C CA . SER A 1 204 ? 1.175 5.537 -7.245 1.00 83.56 204 SER A CA 1
ATOM 1613 C C . SER A 1 204 ? -0.305 5.163 -7.111 1.00 83.56 204 SER A C 1
ATOM 1615 O O . SER A 1 204 ? -1.165 6.017 -7.313 1.00 83.56 204 SER A O 1
ATOM 1617 N N . LEU A 1 205 ? -0.618 3.939 -6.674 1.00 88.94 205 LEU A N 1
ATOM 1618 C CA . LEU A 1 205 ? -1.983 3.473 -6.405 1.00 88.94 205 LEU A CA 1
ATOM 1619 C C . LEU A 1 205 ? -2.674 4.301 -5.328 1.00 88.94 205 LEU A C 1
ATOM 1621 O O . LEU A 1 205 ? -3.833 4.678 -5.497 1.00 88.94 205 LEU A O 1
ATOM 1625 N N . LYS A 1 206 ? -1.950 4.669 -4.269 1.00 88.06 206 LYS A N 1
ATOM 1626 C CA . LYS A 1 206 ? -2.442 5.576 -3.230 1.00 88.06 206 LYS A CA 1
ATOM 1627 C C . LYS A 1 206 ? -2.988 6.887 -3.808 1.00 88.06 206 LYS A C 1
ATOM 1629 O O . LYS A 1 206 ? -4.005 7.378 -3.330 1.00 88.06 206 LYS A O 1
ATOM 1634 N N . LYS A 1 207 ? -2.358 7.446 -4.850 1.00 84.50 207 LYS A N 1
ATOM 1635 C CA . LYS A 1 207 ? -2.837 8.670 -5.526 1.00 84.50 207 LYS A CA 1
ATOM 1636 C C . LYS A 1 207 ? -4.075 8.441 -6.392 1.00 84.50 207 LYS A C 1
ATOM 1638 O O . LYS A 1 207 ? -4.805 9.388 -6.665 1.00 84.50 207 LYS A O 1
ATOM 1643 N N . LEU A 1 208 ? -4.290 7.210 -6.852 1.00 88.88 208 LEU A N 1
ATOM 1644 C CA . LEU A 1 208 ? -5.435 6.834 -7.682 1.00 88.88 208 LEU A CA 1
ATOM 1645 C C . LEU A 1 208 ? -6.662 6.444 -6.854 1.00 88.88 208 LEU A C 1
ATOM 1647 O O . LEU A 1 208 ? -7.774 6.462 -7.384 1.00 88.88 208 LEU A O 1
ATOM 1651 N N . ALA A 1 209 ? -6.468 6.099 -5.582 1.00 93.94 209 ALA A N 1
ATOM 1652 C CA . ALA A 1 209 ? -7.505 5.626 -4.679 1.00 93.94 209 ALA A CA 1
ATOM 1653 C C . ALA A 1 209 ? -8.460 6.734 -4.221 1.00 93.94 209 ALA A C 1
ATOM 1655 O O . ALA A 1 209 ? -8.082 7.897 -4.078 1.00 93.94 209 ALA A O 1
ATOM 1656 N N . ARG A 1 210 ? -9.705 6.348 -3.937 1.00 97.25 210 ARG A N 1
ATOM 1657 C CA . ARG A 1 210 ? -10.764 7.242 -3.451 1.00 97.25 210 ARG A CA 1
ATOM 1658 C C . ARG A 1 210 ? -10.499 7.771 -2.048 1.00 97.25 210 ARG A C 1
ATOM 1660 O O . ARG A 1 210 ? -10.735 8.940 -1.758 1.00 97.25 210 ARG A O 1
ATOM 1667 N N . ARG A 1 211 ? -10.034 6.887 -1.168 1.00 96.62 211 ARG A N 1
ATOM 1668 C CA . ARG A 1 211 ? -9.588 7.196 0.192 1.00 96.62 211 ARG A CA 1
ATOM 1669 C C . ARG A 1 211 ? -8.279 6.479 0.452 1.00 96.62 211 ARG A C 1
ATOM 1671 O O . ARG A 1 211 ? -8.001 5.440 -0.143 1.00 96.62 211 ARG A O 1
ATOM 1678 N N . THR A 1 212 ? -7.491 7.042 1.355 1.00 96.25 212 THR A N 1
ATOM 1679 C CA . THR A 1 212 ? -6.298 6.404 1.903 1.00 96.25 212 THR A CA 1
ATOM 1680 C C . THR A 1 212 ? -6.510 6.221 3.396 1.00 96.25 212 THR A C 1
ATOM 1682 O O . THR A 1 212 ? -6.858 7.182 4.074 1.00 96.25 212 THR A O 1
ATOM 1685 N N . VAL A 1 213 ? -6.273 5.007 3.879 1.00 97.38 213 VAL A N 1
ATOM 1686 C CA . VAL A 1 213 ? -6.197 4.663 5.297 1.00 97.38 213 VAL A CA 1
ATOM 1687 C C . VAL A 1 213 ? -4.785 4.161 5.583 1.00 97.38 213 VAL A C 1
ATOM 1689 O O . VAL A 1 213 ? -4.259 3.310 4.867 1.00 97.38 213 VAL A O 1
ATOM 1692 N N . GLU A 1 214 ? -4.151 4.704 6.611 1.00 93.38 214 GLU A N 1
ATOM 1693 C CA . GLU A 1 214 ? -2.748 4.475 6.936 1.00 93.38 214 GLU A CA 1
ATOM 1694 C C . GLU A 1 214 ? -2.579 3.953 8.359 1.00 93.38 214 GLU A C 1
ATOM 1696 O O . GLU A 1 214 ? -3.245 4.383 9.299 1.00 93.38 214 GLU A O 1
ATOM 1701 N N . THR A 1 215 ? -1.597 3.071 8.537 1.00 93.44 215 THR A N 1
ATOM 1702 C CA . THR A 1 215 ? -1.351 2.388 9.813 1.00 93.44 215 THR A CA 1
ATOM 1703 C C . THR A 1 215 ? -1.250 3.342 11.003 1.00 93.44 215 THR A C 1
ATOM 1705 O O . THR A 1 215 ? -2.036 3.244 11.936 1.00 93.44 215 THR A O 1
ATOM 1708 N N . PHE A 1 216 ? -0.310 4.287 10.955 1.00 90.94 216 PHE A N 1
ATOM 1709 C CA . PHE A 1 216 ? 0.039 5.156 12.088 1.00 90.94 216 PHE A CA 1
ATOM 1710 C C . PHE A 1 216 ? -0.785 6.445 12.177 1.00 90.94 216 PHE A C 1
ATOM 1712 O O . PHE A 1 216 ? -0.492 7.294 13.014 1.00 90.94 216 PHE A O 1
ATOM 1719 N N . TYR A 1 217 ? -1.749 6.630 11.276 1.00 89.94 217 TYR A N 1
ATOM 1720 C CA . TYR A 1 217 ? -2.620 7.807 11.277 1.00 89.94 217 TYR A CA 1
ATOM 1721 C C . TYR A 1 217 ? -4.070 7.432 11.572 1.00 89.94 217 TYR A C 1
ATOM 1723 O O . TYR A 1 217 ? -4.752 8.182 12.262 1.00 89.94 217 TYR A O 1
ATOM 1731 N N . ASP A 1 218 ? -4.514 6.263 11.100 1.00 95.88 218 ASP A N 1
ATOM 1732 C CA . ASP A 1 218 ? -5.918 5.861 11.159 1.00 95.88 218 ASP A CA 1
ATOM 1733 C C . ASP A 1 218 ? -6.140 4.539 11.909 1.00 95.88 218 ASP A C 1
ATOM 1735 O O . ASP A 1 218 ? -7.198 4.337 12.504 1.00 95.88 218 ASP A O 1
ATOM 1739 N N . LEU A 1 219 ? -5.175 3.608 11.866 1.00 96.12 219 LEU A N 1
ATOM 1740 C CA . LEU A 1 219 ? -5.386 2.238 12.354 1.00 96.12 219 LEU A CA 1
ATOM 1741 C C . LEU A 1 219 ? -4.853 1.996 13.766 1.00 96.12 219 LEU A C 1
ATOM 1743 O O . LEU A 1 219 ? -5.441 1.194 14.489 1.00 96.12 219 LEU A O 1
ATOM 1747 N N . THR A 1 220 ? -3.775 2.659 14.181 1.00 96.00 220 THR A N 1
ATOM 1748 C CA . THR A 1 220 ? -3.213 2.545 15.534 1.00 96.00 220 THR A CA 1
ATOM 1749 C C . THR A 1 220 ? -2.916 3.911 16.140 1.00 96.00 220 THR A C 1
ATOM 1751 O O . THR A 1 220 ? -2.659 4.877 15.425 1.00 96.00 220 THR A O 1
ATOM 1754 N N . ASN A 1 221 ? -2.921 3.970 17.472 1.00 93.62 221 ASN A N 1
ATOM 1755 C CA . ASN A 1 221 ? -2.475 5.139 18.229 1.00 93.62 221 ASN A CA 1
ATOM 1756 C C . ASN A 1 221 ? -0.955 5.159 18.456 1.00 93.62 221 ASN A C 1
ATOM 1758 O O . ASN A 1 221 ? -0.442 6.109 19.051 1.00 93.62 221 ASN A O 1
ATOM 1762 N N . ASP A 1 222 ? -0.227 4.122 18.031 1.00 91.69 222 ASP A N 1
ATOM 1763 C CA . ASP A 1 222 ? 1.221 4.118 18.183 1.00 91.69 222 ASP A CA 1
ATOM 1764 C C . ASP A 1 222 ? 1.885 5.176 17.280 1.00 91.69 222 ASP A C 1
ATOM 1766 O O . ASP A 1 222 ? 1.498 5.353 16.121 1.00 91.69 222 ASP A O 1
ATOM 1770 N N . PRO A 1 223 ? 2.936 5.863 17.759 1.00 87.81 223 PRO A N 1
ATOM 1771 C CA . PRO A 1 223 ? 3.667 6.819 16.941 1.00 87.81 223 PRO A CA 1
ATOM 1772 C C . PRO A 1 223 ? 4.433 6.107 15.821 1.00 87.81 223 PRO A C 1
ATOM 1774 O O . PRO A 1 223 ? 5.082 5.081 16.034 1.00 87.81 223 PRO A O 1
ATOM 1777 N N . LYS A 1 224 ? 4.444 6.700 14.623 1.00 83.62 224 LYS A N 1
ATOM 1778 C CA . LYS A 1 224 ? 5.126 6.144 13.439 1.00 83.62 224 LYS A CA 1
ATOM 1779 C C . LYS A 1 224 ? 6.591 5.763 13.689 1.00 83.62 224 LYS A C 1
ATOM 1781 O O . LYS A 1 224 ? 7.041 4.717 13.207 1.00 83.62 224 LYS A O 1
ATOM 1786 N N . ASP A 1 225 ? 7.304 6.569 14.471 1.00 84.88 225 ASP A N 1
ATOM 1787 C CA . ASP A 1 225 ? 8.735 6.400 14.766 1.00 84.88 225 ASP A CA 1
ATOM 1788 C C . ASP A 1 225 ? 9.009 5.572 16.042 1.00 84.88 225 ASP A C 1
ATOM 1790 O O . ASP A 1 225 ? 10.162 5.304 16.399 1.00 84.88 225 ASP A O 1
ATOM 1794 N N . GLY A 1 226 ? 7.940 5.079 16.674 1.00 85.38 226 GLY A N 1
ATOM 1795 C CA . GLY A 1 226 ? 7.970 4.310 17.913 1.00 85.38 226 GLY A CA 1
ATOM 1796 C C . GLY A 1 226 ? 8.034 5.200 19.152 1.00 85.38 226 GLY A C 1
ATOM 1797 O O . GLY A 1 226 ? 8.334 6.393 19.076 1.00 85.38 226 GLY A O 1
ATOM 1798 N N . VAL A 1 227 ? 7.702 4.630 20.308 1.00 86.88 227 VAL A N 1
ATOM 1799 C CA . VAL A 1 227 ? 7.831 5.340 21.584 1.00 86.88 227 VAL A CA 1
ATOM 1800 C C . VAL A 1 227 ? 9.308 5.564 21.917 1.00 86.88 227 VAL A C 1
ATOM 1802 O O . VAL A 1 227 ? 10.159 4.715 21.641 1.00 86.88 227 VAL A O 1
ATOM 1805 N N . VAL A 1 228 ? 9.622 6.717 22.510 1.00 78.56 228 VAL A N 1
ATOM 1806 C CA . VAL A 1 228 ? 10.968 6.986 23.026 1.00 78.56 228 VAL A CA 1
ATOM 1807 C C . VAL A 1 228 ? 11.149 6.165 24.297 1.00 78.56 228 VAL A C 1
ATOM 1809 O O . VAL A 1 228 ? 10.440 6.373 25.282 1.00 78.56 228 VAL A O 1
ATOM 1812 N N . LEU A 1 229 ? 12.087 5.222 24.272 1.00 65.06 229 LEU A N 1
ATOM 1813 C CA . LEU A 1 229 ? 12.445 4.455 25.458 1.00 65.06 229 LEU A CA 1
ATOM 1814 C C . LEU A 1 229 ? 13.367 5.298 26.350 1.00 65.06 229 LEU A C 1
ATOM 1816 O O . LEU A 1 229 ? 14.260 5.967 25.826 1.00 65.06 229 LEU A O 1
ATOM 1820 N N . PRO A 1 230 ? 13.180 5.285 27.682 1.00 62.38 230 PRO A N 1
ATOM 1821 C CA . PRO A 1 230 ? 14.141 5.881 28.604 1.00 62.38 230 PRO A CA 1
ATOM 1822 C C . PRO A 1 230 ? 15.535 5.276 28.390 1.00 62.38 230 PRO A C 1
ATOM 1824 O O . PRO A 1 230 ? 15.649 4.068 28.160 1.00 62.38 230 PRO A O 1
ATOM 1827 N N . GLU A 1 231 ? 16.587 6.094 28.489 1.00 48.69 231 GLU A N 1
ATOM 1828 C CA . GLU A 1 231 ? 17.973 5.633 28.349 1.00 48.69 231 GLU A CA 1
ATOM 1829 C C . GLU A 1 231 ? 18.247 4.410 29.246 1.00 48.69 231 GLU A C 1
ATOM 1831 O O . GLU A 1 231 ? 17.961 4.421 30.444 1.00 48.69 231 GLU A O 1
ATOM 1836 N N . GLY A 1 232 ? 18.795 3.340 28.658 1.00 57.12 232 GLY A N 1
ATOM 1837 C CA . GLY A 1 232 ? 19.224 2.141 29.389 1.00 57.12 232 GLY A CA 1
ATOM 1838 C C . GLY A 1 232 ? 18.275 0.937 29.356 1.00 57.12 232 GLY A C 1
ATOM 1839 O O . GLY A 1 232 ? 18.566 -0.061 30.012 1.00 57.12 232 GLY A O 1
ATOM 1840 N N . LYS A 1 233 ? 17.178 0.977 28.590 1.00 51.97 233 LYS A N 1
ATOM 1841 C CA . LYS A 1 233 ? 16.381 -0.221 28.267 1.00 51.97 233 LYS A CA 1
ATOM 1842 C C . LYS A 1 233 ? 16.421 -0.482 26.759 1.00 51.97 233 LYS A C 1
ATOM 1844 O O . LYS A 1 233 ? 15.681 0.154 26.014 1.00 51.97 233 LYS A O 1
ATOM 1849 N N . GLN A 1 234 ? 17.332 -1.366 26.337 1.00 45.97 234 GLN A N 1
ATOM 1850 C CA . GLN A 1 234 ? 17.278 -2.030 25.027 1.00 45.97 234 GLN A CA 1
ATOM 1851 C C . GLN A 1 234 ? 16.368 -3.252 25.114 1.00 45.97 234 GLN A C 1
ATOM 1853 O O . GLN A 1 234 ? 16.449 -3.955 26.148 1.00 45.97 234 GLN A O 1
#

Foldseek 3Di:
DAFPVRVVVVPDDFDADPDDQDPPDPDPDDDSVFKGKGWGWGDPDPPWIKIWIWIDGPPHPGIHTDLLRIGTLVLLLVLLQVVCVVCVGFQQAEEEEQEDDVPVDCQFFVCSVVLRFLVNCVVQVCVVPPWAGEYEYHYPDPPPCRNVSSVVGYNYDYPVVSCCCCPPPHPNQVVQVVSCVVSPVDPPDGDHCDPVSSVSSSVSNNVRYNYYHYRCPRRDVAHPRGDDDDPPDD